Protein AF-0000000081141022 (afdb_homodimer)

Nearest PDB structures (foldseek):
  1sqe-assembly1_B  TM=6.483E-01  e=4.604E-02  Staphylococcus aureus
  4pyd-assembly1_B  TM=3.559E-01  e=3.341E-02  Escherichia coli K-12
  2ekn-assembly1_A  TM=4.144E-01  e=1.060E-01  Pyrococcus horikoshii OT3
  4fdf-assembly1_A  TM=3.850E-01  e=9.943E-02  Mycobacterium tuberculosis
  4pyd-assembly1_E  TM=3.509E-01  e=1.889E-01  Escherichia coli K-12

Secondary structure (DSSP, 8-state):
--------------------------------------------------------PPEEEEEEEEESSHHHHHHHHHHHHHHHHHHHHHTSTT-----SSS-S--S--EEEEEEEEESS-TTEEEEEEEES-IIIIIIIIGGG-HHHHHHHHHHHHHHHTTSEEEEEEEEEEEEEEE-/--------------------------------------------------------PPEEEEEEEEESSHHHHHHHHHHHHHHHHHHHHHTSTT-----TTS-S--S--EEEEEEEEESS-TTEEEEEEEES-IIIIIIIIGGG-HHHHHHHHHHHHHHHTTSEEEEEEEEEEEEEEE-

Organism: NCBI:txid267567

Foldseek 3Di:
DDDPDPDPDDDPDDDDPDDPCPDDPVDPPPPDPPPPPPPPPPPPPPPPPPDPPPQQFKKKKKKKKAFPDVVLVVVLVVLCVVLQVCCCCCQEDVVPCDDPPDPPPSDRFKDDWDKDADPVDRRMIIIMTITSHCPPSPPPPSCPDPSNVVSVVVVVVCVVVPGMDMDMDMDTDDPPDDD/DDDPDPDDDDCPPPDDPDPPCPDDPDDDDPDDPPPPPPDPPPPPPPPPPPPPPPQFFKKKKKKKKAFPDVVLVVVLVVLCVVLQVCCCCCQEDVVPCPDPPDPPPSDRFKDDWDKDADPVDRRMIIIMTITSHCPPSPPPPSCPDPSNVVSVVVVVVCVVVPGMDMDMDMDTDDPPDDD

Radius of gyration: 31.66 Å; Cα contacts (8 Å, |Δi|>4): 501; chains: 2; bounding box: 78×81×109 Å

Solvent-accessible surface area (backbone atoms only — not comparable to full-atom values): 20963 Å² total; per-residue (Å²): 136,86,82,84,83,82,82,80,89,83,81,88,72,88,86,76,86,78,81,81,75,81,74,80,82,67,82,68,81,71,78,74,78,70,71,74,73,72,75,72,72,80,66,77,74,65,73,69,73,74,74,73,76,72,71,73,49,36,23,32,38,45,35,40,34,41,31,71,39,67,65,46,42,53,50,48,57,61,54,46,42,59,31,33,53,44,42,39,44,69,28,11,88,55,35,64,63,63,72,96,79,68,89,68,75,70,54,67,21,37,68,26,39,32,36,24,34,25,76,85,42,82,42,32,36,39,38,43,35,30,17,47,28,55,68,55,26,40,59,53,49,50,66,60,32,66,53,42,48,55,37,50,54,54,50,47,53,39,35,76,73,61,35,40,50,79,48,73,51,51,26,32,42,56,87,47,43,48,115,132,85,78,80,79,76,84,80,89,79,81,75,83,76,71,81,73,79,76,78,74,80,77,72,90,70,83,73,84,73,79,78,77,73,72,75,78,73,76,79,70,81,69,73,77,65,76,68,70,73,71,70,76,72,71,72,50,37,24,33,39,46,34,41,34,43,31,72,39,65,65,46,42,54,50,48,56,60,55,46,42,59,31,32,53,47,42,39,44,71,28,10,85,54,34,63,62,61,74,95,76,67,88,65,74,65,56,66,22,37,67,25,40,33,37,25,34,26,75,86,42,83,42,31,35,37,39,43,35,31,17,46,27,55,68,55,24,40,59,53,49,49,67,61,32,66,54,44,50,55,37,50,54,54,50,48,53,39,35,74,71,59,35,39,50,77,48,72,50,50,28,32,43,55,86,47,44,49,114

pLDDT: mean 71.97, std 34.22, range [18.2, 98.94]

Sequence (358 aa):
MGRAFVLSLGEITLLGAALLSLGYFAGSSKAKFRSSSSSTTALSKGAVASTTDSEQRAFVLAVNLKFTTLTHRDTFLQLIDPVCKDVLANEGPLLKQTSATSNSSTTETTLSYKVAISDKNPLMVLILERYSDKSNGYLKVHRSGREFLKFREQLKAMQEEGGVVIEGESYVETELGYVMGRAFVLSLGEITLLGAALLSLGYFAGSSKAKFRSSSSSTTALSKGAVASTTDSEQRAFVLAVNLKFTTLTHRDTFLQLIDPVCKDVLANEGPLLKQTSATSNSSTTETTLSYKVAISDKNPLMVLILERYSDKSNGYLKVHRSGREFLKFREQLKAMQEEGGVVIEGESYVETELGYV

Structure (mmCIF, N/CA/C/O backbone):
data_AF-0000000081141022-model_v1
#
loop_
_entity.id
_entity.type
_entity.pdbx_description
1 polymer 'ABM domain-containing protein'
#
loop_
_atom_site.group_PDB
_atom_site.id
_atom_site.type_symbol
_atom_site.label_atom_id
_atom_site.label_alt_id
_atom_site.label_comp_id
_atom_site.label_asym_id
_atom_site.label_entity_id
_atom_site.label_seq_id
_atom_site.pdbx_PDB_ins_code
_atom_site.Cartn_x
_atom_site.Cartn_y
_atom_site.Cartn_z
_atom_site.occupancy
_atom_site.B_iso_or_equiv
_atom_site.auth_seq_id
_atom_site.auth_comp_id
_atom_site.auth_asym_id
_atom_site.auth_atom_id
_atom_site.pdbx_PDB_model_num
ATOM 1 N N . MET A 1 1 ? -47.906 36.938 -1.66 1 22.03 1 MET A N 1
ATOM 2 C CA . MET A 1 1 ? -46.594 37 -1.059 1 22.03 1 MET A CA 1
ATOM 3 C C . MET A 1 1 ? -46.531 36.156 0.213 1 22.03 1 MET A C 1
ATOM 5 O O . MET A 1 1 ? -45.562 36.25 0.98 1 22.03 1 MET A O 1
ATOM 9 N N . GLY A 1 2 ? -47.562 35.438 0.65 1 23.75 2 GLY A N 1
ATOM 10 C CA . GLY A 1 2 ? -47.844 34.938 1.986 1 23.75 2 GLY A CA 1
ATOM 11 C C . GLY A 1 2 ? -46.906 33.812 2.404 1 23.75 2 GLY A C 1
ATOM 12 O O . GLY A 1 2 ? -46.406 33.062 1.562 1 23.75 2 GLY A O 1
ATOM 13 N N . ARG A 1 3 ? -46.281 33.812 3.729 1 23.05 3 ARG A N 1
ATOM 14 C CA . ARG A 1 3 ? -45.25 33.344 4.656 1 23.05 3 ARG A CA 1
ATOM 15 C C . ARG A 1 3 ? -45.562 31.922 5.117 1 23.05 3 ARG A C 1
ATOM 17 O O . ARG A 1 3 ? -46.531 31.672 5.832 1 23.05 3 ARG A O 1
ATOM 24 N N . ALA A 1 4 ? -45.375 30.875 4.328 1 23.61 4 ALA A N 1
ATOM 25 C CA . ALA A 1 4 ? -45.719 29.5 4.691 1 23.61 4 ALA A CA 1
ATOM 26 C C . ALA A 1 4 ? -44.906 29.031 5.887 1 23.61 4 ALA A C 1
ATOM 28 O O . ALA A 1 4 ? -43.656 29.125 5.883 1 23.61 4 ALA A O 1
ATOM 29 N N . PHE A 1 5 ? -45.406 28.984 7.188 1 22.44 5 PHE A N 1
ATOM 30 C CA . PHE A 1 5 ? -44.969 28.688 8.547 1 22.44 5 PHE A CA 1
ATOM 31 C C . PHE A 1 5 ? -44.531 27.219 8.672 1 22.44 5 PHE A C 1
ATOM 33 O O . PHE A 1 5 ? -45.344 26.312 8.398 1 22.44 5 PHE A O 1
ATOM 40 N N . VAL A 1 6 ? -43.219 26.797 8.375 1 23.16 6 VAL A N 1
ATOM 41 C CA . VAL A 1 6 ? -42.5 25.531 8.469 1 23.16 6 VAL A CA 1
ATOM 42 C C . VAL A 1 6 ? -42.469 25.062 9.922 1 23.16 6 VAL A C 1
ATOM 44 O O . VAL A 1 6 ? -41.875 25.719 10.781 1 23.16 6 VAL A O 1
ATOM 47 N N . LEU A 1 7 ? -43.438 24.391 10.484 1 20.08 7 LEU A N 1
ATOM 48 C CA . LEU A 1 7 ? -43.594 23.891 11.844 1 20.08 7 LEU A CA 1
ATOM 49 C C . LEU A 1 7 ? -42.469 22.953 12.211 1 20.08 7 LEU A C 1
ATOM 51 O O . LEU A 1 7 ? -42 22.172 11.375 1 20.08 7 LEU A O 1
ATOM 55 N N . SER A 1 8 ? -41.656 23.094 13.445 1 20.31 8 SER A N 1
ATOM 56 C CA . SER A 1 8 ? -40.594 22.734 14.367 1 20.31 8 SER A CA 1
ATOM 57 C C . SER A 1 8 ? -40.906 21.422 15.086 1 20.31 8 SER A C 1
ATOM 59 O O . SER A 1 8 ? -40.906 21.375 16.312 1 20.31 8 SER A O 1
ATOM 61 N N . LEU A 1 9 ? -41.5 20.375 14.5 1 20.61 9 LEU A N 1
ATOM 62 C CA . LEU A 1 9 ? -41.938 19.234 15.289 1 20.61 9 LEU A CA 1
ATOM 63 C C . LEU A 1 9 ? -40.812 18.719 16.188 1 20.61 9 LEU A C 1
ATOM 65 O O . LEU A 1 9 ? -39.688 18.516 15.711 1 20.61 9 LEU A O 1
ATOM 69 N N . GLY A 1 10 ? -40.938 18.594 17.625 1 19.27 10 GLY A N 1
ATOM 70 C CA . GLY A 1 10 ? -40.594 18.391 19.016 1 19.27 10 GLY A CA 1
ATOM 71 C C . GLY A 1 10 ? -39.938 17.047 19.266 1 19.27 10 GLY A C 1
ATOM 72 O O . GLY A 1 10 ? -39.906 16.188 18.391 1 19.27 10 GLY A O 1
ATOM 73 N N . GLU A 1 11 ? -40.188 16.359 20.547 1 20.8 11 GLU A N 1
ATOM 74 C CA . GLU A 1 11 ? -39.656 15.812 21.781 1 20.8 11 GLU A CA 1
ATOM 75 C C . GLU A 1 11 ? -39.656 14.281 21.75 1 20.8 11 GLU A C 1
ATOM 77 O O . GLU A 1 11 ? -40.719 13.664 21.719 1 20.8 11 GLU A O 1
ATOM 82 N N . ILE A 1 12 ? -38.969 13.547 20.922 1 20.05 12 ILE A N 1
ATOM 83 C CA . ILE A 1 12 ? -39.156 12.102 21.016 1 20.05 12 ILE A CA 1
ATOM 84 C C . ILE A 1 12 ? -38.719 11.609 22.391 1 20.05 12 ILE A C 1
ATOM 86 O O . ILE A 1 12 ? -37.562 11.836 22.797 1 20.05 12 ILE A O 1
ATOM 90 N N . THR A 1 13 ? -39.625 11.125 23.391 1 18.56 13 THR A N 1
ATOM 91 C CA . THR A 1 13 ? -39.812 10.617 24.734 1 18.56 13 THR A CA 1
ATOM 92 C C . THR A 1 13 ? -39.156 9.25 24.891 1 18.56 13 THR A C 1
ATOM 94 O O . THR A 1 13 ? -38.906 8.797 26.016 1 18.56 13 THR A O 1
ATOM 97 N N . LEU A 1 14 ? -38.719 8.461 23.922 1 20.09 14 LEU A N 1
ATOM 98 C CA . LEU A 1 14 ? -38.938 7.074 24.312 1 20.09 14 LEU A CA 1
ATOM 99 C C . LEU A 1 14 ? -38.188 6.754 25.609 1 20.09 14 LEU A C 1
ATOM 101 O O . LEU A 1 14 ? -37.062 7.215 25.812 1 20.09 14 LEU A O 1
ATOM 105 N N . LEU A 1 15 ? -38.812 5.867 26.531 1 19.55 15 LEU A N 1
ATOM 106 C CA . LEU A 1 15 ? -39.062 5.195 27.812 1 19.55 15 LEU A CA 1
ATOM 107 C C . LEU A 1 15 ? -37.812 4.391 28.219 1 19.55 15 LEU A C 1
ATOM 109 O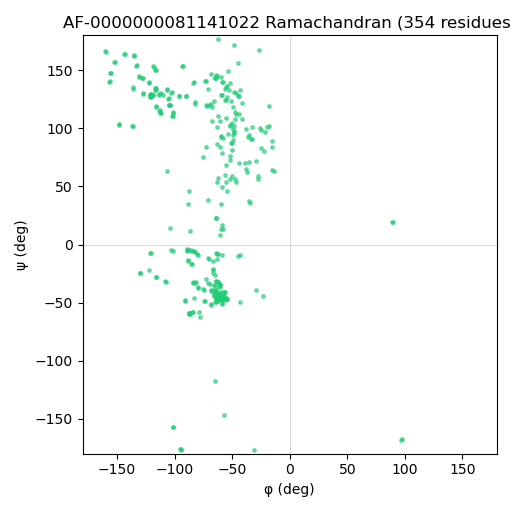 O . LEU A 1 15 ? -37 4.023 27.391 1 19.55 15 LEU A O 1
ATOM 113 N N . GLY A 1 16 ? -37.812 3.67 29.562 1 18.42 16 GLY A N 1
ATOM 114 C CA . GLY A 1 16 ? -37.281 3.33 30.875 1 18.42 16 GLY A CA 1
ATOM 115 C C . GLY A 1 16 ? -36.625 1.964 30.922 1 18.42 16 GLY A C 1
ATOM 116 O O . GLY A 1 16 ? -36.188 1.507 31.984 1 18.42 16 GLY A O 1
ATOM 117 N N . ALA A 1 17 ? -36.281 1.231 29.75 1 19.94 17 ALA A N 1
ATOM 118 C CA . ALA A 1 17 ? -36.156 -0.19 30.062 1 19.94 17 ALA A CA 1
ATOM 119 C C . ALA A 1 17 ? -35.219 -0.405 31.25 1 19.94 17 ALA A C 1
ATOM 121 O O . ALA A 1 17 ? -34.25 0.341 31.438 1 19.94 17 ALA A O 1
ATOM 122 N N . ALA A 1 18 ? -35.656 -1.367 32.125 1 19.81 18 ALA A N 1
ATOM 123 C CA . ALA A 1 18 ? -35.562 -2.047 33.406 1 19.81 18 ALA A CA 1
ATOM 124 C C . ALA A 1 18 ? -34.156 -2.619 33.656 1 19.81 18 ALA A C 1
ATOM 126 O O . ALA A 1 18 ? -33.531 -3.068 32.688 1 19.81 18 ALA A O 1
ATOM 127 N N . LEU A 1 19 ? -33.5 -2.232 34.812 1 19.36 19 LEU A N 1
ATOM 128 C CA . LEU A 1 19 ? -32.344 -2.342 35.688 1 19.36 19 LEU A CA 1
ATOM 129 C C . LEU A 1 19 ? -32.094 -3.793 36.094 1 19.36 19 LEU A C 1
ATOM 131 O O . LEU A 1 19 ? -32.844 -4.34 36.906 1 19.36 19 LEU A O 1
ATOM 135 N N . LEU A 1 20 ? -32.125 -4.836 35.094 1 20.2 20 LEU A N 1
ATOM 136 C CA . LEU A 1 20 ? -31.969 -6.188 35.625 1 20.2 20 LEU A CA 1
ATOM 137 C C . LEU A 1 20 ? -30.797 -6.273 36.594 1 20.2 20 LEU A C 1
ATOM 139 O O . LEU A 1 20 ? -29.688 -5.859 36.281 1 20.2 20 LEU A O 1
ATOM 143 N N . SER A 1 21 ? -31.172 -6.402 37.906 1 18.2 21 SER A N 1
ATOM 144 C CA . SER A 1 21 ? -30.594 -6.543 39.25 1 18.2 21 SER A CA 1
ATOM 145 C C . SER A 1 21 ? -29.641 -7.727 39.312 1 18.2 21 SER A C 1
ATOM 147 O O . SER A 1 21 ? -30.062 -8.883 39.25 1 18.2 21 SER A O 1
ATOM 149 N N . LEU A 1 22 ? -28.641 -7.863 38.469 1 20.31 22 LEU A N 1
ATOM 150 C CA . LEU A 1 22 ? -27.734 -9 38.594 1 20.31 22 LEU A CA 1
ATOM 151 C C . LEU A 1 22 ? -27.188 -9.117 40 1 20.31 22 LEU A C 1
ATOM 153 O O . LEU A 1 22 ? -26.469 -8.234 40.469 1 20.31 22 LEU A O 1
ATOM 157 N N . GLY A 1 23 ? -28.094 -9.633 40.906 1 18.25 23 GLY A N 1
ATOM 158 C CA . GLY A 1 23 ? -27.828 -9.953 42.281 1 18.25 23 GLY A CA 1
ATOM 159 C C . GLY A 1 23 ? -26.562 -10.781 42.469 1 18.25 23 GLY A C 1
ATOM 160 O O . GLY A 1 23 ? -26.172 -11.531 41.594 1 18.25 23 GLY A O 1
ATOM 161 N N . TYR A 1 24 ? -25.672 -10.297 43.469 1 20.41 24 TYR A N 1
ATOM 162 C CA . TYR A 1 24 ? -24.406 -10.508 44.156 1 20.41 24 TYR A CA 1
ATOM 163 C C . TYR A 1 24 ? -24.344 -11.891 44.781 1 20.41 24 TYR A C 1
ATOM 165 O O . TYR A 1 24 ? -25.047 -12.156 45.75 1 20.41 24 TYR A O 1
ATOM 173 N N . PHE A 1 25 ? -24.469 -12.984 43.844 1 19.33 25 PHE A N 1
ATOM 174 C CA . PHE A 1 25 ? -24.359 -14.305 44.469 1 19.33 25 PHE A CA 1
ATOM 175 C C . PHE A 1 25 ? -23.109 -14.398 45.344 1 19.33 25 PHE A C 1
ATOM 177 O O . PHE A 1 25 ? -21.984 -14.234 44.844 1 19.33 25 PHE A O 1
ATOM 184 N N . ALA A 1 26 ? -23.234 -13.992 46.594 1 19.64 26 ALA A N 1
ATOM 185 C CA . ALA A 1 26 ? -22.266 -13.922 47.688 1 19.64 26 ALA A CA 1
ATOM 186 C C . ALA A 1 26 ? -21.672 -15.289 48 1 19.64 26 ALA A C 1
ATOM 188 O O . ALA A 1 26 ? -20.703 -15.406 48.75 1 19.64 26 ALA A O 1
ATOM 189 N N . GLY A 1 27 ? -22.203 -16.422 47.406 1 19.33 27 GLY A N 1
ATOM 190 C CA . GLY A 1 27 ? -22.047 -17.5 48.375 1 19.33 27 GLY A CA 1
ATOM 191 C C . GLY A 1 27 ? -20.594 -17.859 48.656 1 19.33 27 GLY A C 1
ATOM 192 O O . GLY A 1 27 ? -19.75 -17.781 47.75 1 19.33 27 GLY A O 1
ATOM 193 N N . SER A 1 28 ? -20.188 -17.797 49.969 1 20.25 28 SER A N 1
ATOM 194 C CA . SER A 1 28 ? -19.016 -17.844 50.844 1 20.25 28 SER A CA 1
ATOM 195 C C . SER A 1 28 ? -18.312 -19.188 50.75 1 20.25 28 SER A C 1
ATOM 197 O O . SER A 1 28 ? -17.234 -19.375 51.312 1 20.25 28 SER A O 1
ATOM 199 N N . SER A 1 29 ? -18.906 -20.219 50.031 1 19.48 29 SER A N 1
ATOM 200 C CA . SER A 1 29 ? -18.547 -21.391 50.812 1 19.48 29 SER A CA 1
ATOM 201 C C . SER A 1 29 ? -17.047 -21.656 50.75 1 19.48 29 SER A C 1
ATOM 203 O O . SER A 1 29 ? -16.422 -21.531 49.719 1 19.48 29 SER A O 1
ATOM 205 N N . LYS A 1 30 ? -16.438 -21.594 51.938 1 20.53 30 LYS A N 1
ATOM 206 C CA . LYS A 1 30 ? -15.086 -21.719 52.5 1 20.53 30 LYS A CA 1
ATOM 207 C C . LYS A 1 30 ? -14.484 -23.078 52.188 1 20.53 30 LYS A C 1
ATOM 209 O O . LYS A 1 30 ? -13.695 -23.625 52.969 1 20.53 30 LYS A O 1
ATOM 214 N N . ALA A 1 31 ? -15.023 -23.875 51.188 1 18.73 31 ALA A N 1
ATOM 215 C CA . ALA A 1 31 ? -14.609 -25.25 51.438 1 18.73 31 ALA A CA 1
ATOM 216 C C . ALA A 1 31 ? -13.086 -25.375 51.438 1 18.73 31 ALA A C 1
ATOM 218 O O . ALA A 1 31 ? -12.398 -24.672 50.688 1 18.73 31 ALA A O 1
ATOM 219 N N . LYS A 1 32 ? -12.641 -26.016 52.562 1 20.92 32 LYS A N 1
ATOM 220 C CA . LYS A 1 32 ? -11.352 -26.391 53.125 1 20.92 32 LYS A CA 1
ATOM 221 C C . LYS A 1 32 ? -10.57 -27.281 52.188 1 20.92 32 LYS A C 1
ATOM 223 O O . LYS A 1 32 ? -11.039 -28.359 51.812 1 20.92 32 LYS A O 1
ATOM 228 N N . PHE A 1 33 ? -9.93 -26.656 51.156 1 20.77 33 PHE A N 1
ATOM 229 C CA . PHE A 1 33 ? -9.102 -27.359 50.188 1 20.77 33 PHE A CA 1
ATOM 230 C C . PHE A 1 33 ? -8.062 -28.219 50.875 1 20.77 33 PHE A C 1
ATOM 232 O O . PHE A 1 33 ? -7.227 -27.719 51.656 1 20.77 33 PHE A O 1
ATOM 239 N N . ARG A 1 34 ? -8.68 -29.375 51.469 1 21.14 34 ARG A N 1
ATOM 240 C CA . ARG A 1 34 ? -7.711 -30.312 52.031 1 21.14 34 ARG A CA 1
ATOM 241 C C . ARG A 1 34 ? -6.527 -30.516 51.094 1 21.14 34 ARG A C 1
ATOM 243 O O . ARG A 1 34 ? -6.691 -30.516 49.875 1 21.14 34 ARG A O 1
ATOM 250 N N . SER A 1 35 ? -5.426 -30.438 51.719 1 21.58 35 SER A N 1
ATOM 251 C CA . SER A 1 35 ? -4.012 -30.359 51.375 1 21.58 35 SER A CA 1
ATOM 252 C C . SER A 1 35 ? -3.549 -31.625 50.656 1 21.58 35 SER A C 1
ATOM 254 O O . SER A 1 35 ? -2.389 -31.719 50.25 1 21.58 35 SER A O 1
ATOM 256 N N . SER A 1 36 ? -4.59 -32.406 50 1 20.56 36 SER A N 1
ATOM 257 C CA . SER A 1 36 ? -3.9 -33.656 49.75 1 20.56 36 SER A CA 1
ATOM 258 C C . SER A 1 36 ? -2.611 -33.438 48.969 1 20.56 36 SER A C 1
ATOM 260 O O . SER A 1 36 ? -2.531 -32.5 48.156 1 20.56 36 SER A O 1
ATOM 262 N N . SER A 1 37 ? -1.576 -33.969 49.531 1 23.94 37 SER A N 1
ATOM 263 C CA . SER A 1 37 ? -0.139 -34.031 49.281 1 23.94 37 SER A CA 1
ATOM 264 C C . SER A 1 37 ? 0.159 -34.688 47.906 1 23.94 37 SER A C 1
ATOM 266 O O . SER A 1 37 ? 1.29 -35.094 47.656 1 23.94 37 SER A O 1
ATOM 268 N N . SER A 1 38 ? -0.821 -34.375 46.938 1 20.08 38 SER A N 1
ATOM 269 C CA . SER A 1 38 ? -0.553 -35.281 45.812 1 20.08 38 SER A CA 1
ATOM 270 C C . SER A 1 38 ? 0.887 -35.125 45.344 1 20.08 38 SER A C 1
ATOM 272 O O . SER A 1 38 ? 1.486 -34.062 45.438 1 20.08 38 SER A O 1
ATOM 274 N N . SER A 1 39 ? 1.553 -36.25 45.344 1 26.52 39 SER A N 1
ATOM 275 C CA . SER A 1 39 ? 2.842 -36.75 44.844 1 26.52 39 SER A CA 1
ATOM 276 C C . SER A 1 39 ? 3.09 -36.344 4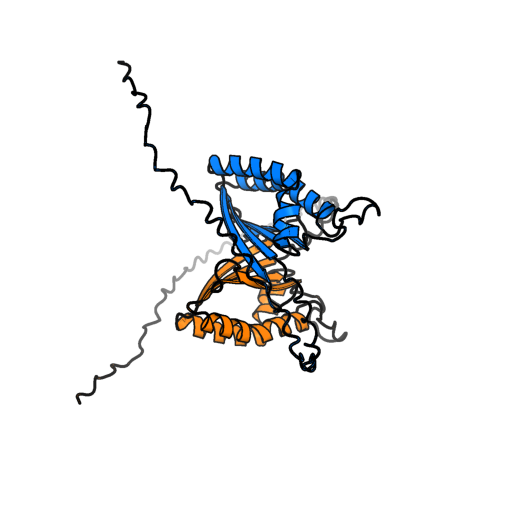3.406 1 26.52 39 SER A C 1
ATOM 278 O O . SER A 1 39 ? 2.436 -36.844 42.5 1 26.52 39 SER A O 1
ATOM 280 N N . THR A 1 40 ? 2.988 -35 43.188 1 25.66 40 THR A N 1
ATOM 281 C CA . THR A 1 40 ? 3.053 -34.625 41.781 1 25.66 40 THR A CA 1
ATOM 282 C C . THR A 1 40 ? 4.363 -35.125 41.156 1 25.66 40 THR A C 1
ATOM 284 O O . THR A 1 40 ? 5.434 -34.938 41.719 1 25.66 40 THR A O 1
ATOM 287 N N . THR A 1 41 ? 4.281 -36.344 40.594 1 27.47 41 THR A N 1
ATOM 288 C CA . THR A 1 41 ? 5.25 -36.844 39.625 1 27.47 41 THR A CA 1
ATOM 289 C C . THR A 1 41 ? 5.703 -35.719 38.688 1 27.47 41 THR A C 1
ATOM 291 O O . THR A 1 41 ? 4.875 -35.031 38.062 1 27.47 41 THR A O 1
ATOM 294 N N . ALA A 1 42 ? 6.879 -35.188 39.031 1 23.05 42 ALA A N 1
ATOM 295 C CA . ALA A 1 42 ? 7.598 -34.156 38.281 1 23.05 42 ALA A CA 1
ATOM 296 C C . ALA A 1 42 ? 7.582 -34.469 36.812 1 23.05 42 ALA A C 1
ATOM 298 O O . ALA A 1 42 ? 8.18 -35.469 36.344 1 23.05 42 ALA A O 1
ATOM 299 N N . LEU A 1 43 ? 6.363 -34.344 36.125 1 23.44 43 LEU A N 1
ATOM 300 C CA . LEU A 1 43 ? 6.359 -34.438 34.688 1 23.44 43 LEU A CA 1
ATOM 301 C C . LEU A 1 43 ? 7.539 -33.688 34.094 1 23.44 43 LEU A C 1
ATOM 303 O O . LEU A 1 43 ? 7.93 -32.625 34.594 1 23.44 43 LEU A O 1
ATOM 307 N N . SER A 1 44 ? 8.367 -34.438 33.344 1 24.92 44 SER A N 1
ATOM 308 C CA . SER A 1 44 ? 9.469 -34.062 32.469 1 24.92 44 SER A CA 1
ATOM 309 C C . SER A 1 44 ? 9.117 -32.781 31.688 1 24.92 44 SER A C 1
ATOM 311 O O . SER A 1 44 ? 8.156 -32.781 30.922 1 24.92 44 SER A O 1
ATOM 313 N N . LYS A 1 45 ? 9.086 -31.688 32.469 1 28.39 45 LYS A N 1
ATOM 314 C CA . LYS A 1 45 ? 8.875 -30.438 31.766 1 28.39 45 LYS A CA 1
ATOM 315 C C . LYS A 1 45 ? 9.586 -30.422 30.422 1 28.39 45 LYS A C 1
ATOM 317 O O . LYS A 1 45 ? 10.812 -30.344 30.359 1 28.39 45 LYS A O 1
ATOM 322 N N . GLY A 1 46 ? 9.188 -31.328 29.562 1 24.62 46 GLY A N 1
ATOM 323 C CA . GLY A 1 46 ? 9.672 -31.062 28.203 1 24.62 46 GLY A CA 1
ATOM 324 C C . GLY A 1 46 ? 9.766 -29.578 27.891 1 24.62 46 GLY A C 1
ATOM 325 O O . GLY A 1 46 ? 8.82 -28.828 28.109 1 24.62 46 GLY A O 1
ATOM 326 N N . ALA A 1 47 ? 10.914 -29 28.156 1 26.5 47 ALA A N 1
ATOM 327 C CA . ALA A 1 47 ? 11.188 -27.656 27.656 1 26.5 47 ALA A CA 1
ATOM 328 C C . ALA A 1 47 ? 10.438 -27.406 26.344 1 26.5 47 ALA A C 1
ATOM 330 O O . ALA A 1 47 ? 10.648 -28.094 25.359 1 26.5 47 ALA A O 1
ATOM 331 N N . VAL A 1 48 ? 9.109 -27.25 26.438 1 28.28 48 VAL A N 1
ATOM 332 C CA . VAL A 1 48 ? 8.508 -26.609 25.266 1 28.28 48 VAL A CA 1
ATOM 333 C C . VAL A 1 48 ? 9.5 -25.609 24.656 1 28.28 48 VAL A C 1
ATOM 335 O O . VAL A 1 48 ? 10.039 -24.75 25.359 1 28.28 48 VAL A O 1
ATOM 338 N N . ALA A 1 49 ? 10.297 -26.047 23.734 1 30.08 49 ALA A N 1
ATOM 339 C CA . ALA A 1 49 ? 10.93 -25.109 22.797 1 30.08 49 ALA A CA 1
ATOM 340 C C . ALA A 1 49 ? 10.203 -23.781 22.781 1 30.08 49 ALA A C 1
ATOM 342 O O . ALA A 1 49 ? 8.969 -23.734 22.844 1 30.08 49 ALA A O 1
ATOM 343 N N . SER A 1 50 ? 10.734 -22.812 23.422 1 30.22 50 SER A N 1
ATOM 344 C CA . SER A 1 50 ? 10.445 -21.375 23.328 1 30.22 50 SER A CA 1
ATOM 345 C C . SER A 1 50 ? 9.711 -21.047 22.031 1 30.22 50 SER A C 1
ATOM 347 O O . SER A 1 50 ? 9.922 -21.703 21.016 1 30.22 50 SER A O 1
ATOM 349 N N . THR A 1 51 ? 8.539 -20.531 22.156 1 34.5 51 THR A N 1
ATOM 350 C CA . THR A 1 51 ? 7.703 -19.734 21.266 1 34.5 51 THR A CA 1
ATOM 351 C C . THR A 1 51 ? 8.555 -18.984 20.234 1 34.5 51 THR A C 1
ATOM 353 O O . THR A 1 51 ? 9.477 -18.25 20.609 1 34.5 51 THR A O 1
ATOM 356 N N . THR A 1 52 ? 8.945 -19.516 19.188 1 35.53 52 THR A N 1
ATOM 357 C CA . THR A 1 52 ? 9.297 -18.703 18.031 1 35.53 52 THR A CA 1
ATOM 358 C C . THR A 1 52 ? 8.75 -17.281 18.188 1 35.53 52 THR A C 1
ATOM 360 O O . THR A 1 52 ? 7.551 -17.094 18.391 1 35.53 52 THR A O 1
ATOM 363 N N . ASP A 1 53 ? 9.383 -16.312 18.875 1 37.84 53 ASP A N 1
ATOM 364 C CA . ASP A 1 53 ? 9.133 -14.883 18.859 1 37.84 53 ASP A CA 1
ATOM 365 C C . ASP A 1 53 ? 8.227 -14.492 17.688 1 37.84 53 ASP A C 1
ATOM 367 O O . ASP A 1 53 ? 8.625 -14.602 16.531 1 37.84 53 ASP A O 1
ATOM 371 N N . SER A 1 54 ? 7.059 -14.875 17.562 1 44.75 54 SER A N 1
ATOM 372 C CA . SER A 1 54 ? 6.062 -14.453 16.594 1 44.75 54 SER A CA 1
ATOM 373 C C . SER A 1 54 ? 6.316 -13.023 16.125 1 44.75 54 SER A C 1
ATOM 375 O O . SER A 1 54 ? 6.066 -12.07 16.859 1 44.75 54 SER A O 1
ATOM 377 N N . GLU A 1 55 ? 7.465 -12.688 15.586 1 55.59 55 GLU A N 1
ATOM 378 C CA . GLU A 1 55 ? 7.797 -11.391 15.016 1 55.59 55 GLU A CA 1
ATOM 379 C C . GLU A 1 55 ? 6.543 -10.656 14.547 1 55.59 55 GLU A C 1
ATOM 381 O O . GLU A 1 55 ? 5.734 -11.211 13.805 1 55.59 55 GLU A O 1
ATOM 386 N N . GLN A 1 56 ? 6.07 -9.734 15.414 1 73.69 56 GLN A N 1
ATOM 387 C CA . GLN A 1 56 ? 4.898 -8.922 15.102 1 73.69 56 GLN A CA 1
ATOM 388 C C . GLN A 1 56 ? 4.957 -8.391 13.672 1 73.69 56 GLN A C 1
ATOM 390 O O . GLN A 1 56 ? 5.969 -7.816 13.258 1 73.69 56 GLN A O 1
ATOM 395 N N . ARG A 1 57 ? 4.066 -8.859 12.836 1 91.75 57 ARG A N 1
ATOM 396 C CA . ARG A 1 57 ? 3.963 -8.453 11.445 1 91.75 57 ARG A CA 1
ATOM 397 C C . ARG A 1 57 ? 3.389 -7.043 11.328 1 91.75 57 ARG A C 1
ATOM 399 O O . ARG A 1 57 ? 2.545 -6.645 12.133 1 91.75 57 ARG A O 1
ATOM 406 N N . ALA A 1 58 ? 3.918 -6.336 10.453 1 98.19 58 ALA A N 1
ATOM 407 C CA . ALA A 1 58 ? 3.525 -4.938 10.281 1 98.19 58 ALA A CA 1
ATOM 408 C C . ALA A 1 58 ? 2.035 -4.82 9.977 1 98.19 58 ALA A C 1
ATOM 410 O O . ALA A 1 58 ? 1.464 -5.676 9.297 1 98.19 58 ALA A O 1
ATOM 411 N N . PHE A 1 59 ? 1.464 -3.834 10.578 1 98.69 59 PHE A N 1
ATOM 412 C CA . PHE A 1 59 ? 0.091 -3.428 10.305 1 98.69 59 PHE A CA 1
ATOM 413 C C . PHE A 1 59 ? 0.044 -2.391 9.188 1 98.69 59 PHE A C 1
ATOM 415 O O . PHE A 1 59 ? 0.767 -1.394 9.227 1 98.69 59 PHE A O 1
ATOM 422 N N . VAL A 1 60 ? -0.779 -2.674 8.203 1 98.88 60 VAL A N 1
ATOM 423 C CA . VAL A 1 60 ? -0.834 -1.818 7.023 1 98.88 60 VAL A CA 1
ATOM 424 C C . VAL A 1 60 ? -2.223 -1.193 6.898 1 98.88 60 VAL A C 1
ATOM 426 O O . VAL A 1 60 ? -3.234 -1.882 7.051 1 98.88 60 VAL A O 1
ATOM 429 N N . LEU A 1 61 ? -2.291 0.092 6.664 1 98.81 61 LEU A N 1
ATOM 430 C CA . LEU A 1 61 ? -3.512 0.812 6.316 1 98.81 61 LEU A CA 1
ATOM 431 C C . LEU A 1 61 ? -3.412 1.406 4.918 1 98.81 61 LEU A C 1
ATOM 433 O O . LEU A 1 61 ? -2.475 2.15 4.621 1 98.81 61 LEU A O 1
ATOM 437 N N . ALA A 1 62 ? -4.25 1.009 4.062 1 98.81 62 ALA A N 1
ATOM 438 C CA . ALA A 1 62 ? -4.441 1.622 2.75 1 98.81 62 ALA A CA 1
ATOM 439 C C . ALA A 1 62 ? -5.676 2.521 2.74 1 98.81 62 ALA A C 1
ATOM 441 O O . ALA A 1 62 ? -6.805 2.041 2.863 1 98.81 62 ALA A O 1
ATOM 442 N N . VAL A 1 63 ? -5.453 3.838 2.574 1 98.81 63 VAL A N 1
ATOM 443 C CA . VAL A 1 63 ? -6.539 4.809 2.602 1 98.81 63 VAL A CA 1
ATOM 444 C C . VAL A 1 63 ? -6.719 5.426 1.215 1 98.81 63 VAL A C 1
ATOM 446 O O . VAL A 1 63 ? -5.828 6.117 0.717 1 98.81 63 VAL A O 1
ATOM 449 N N . ASN A 1 64 ? -7.805 5.148 0.623 1 98.75 64 ASN A N 1
ATOM 450 C CA . ASN A 1 64 ? -8.156 5.715 -0.675 1 98.75 64 ASN A CA 1
ATOM 451 C C . ASN A 1 64 ? -9.055 6.938 -0.527 1 98.75 64 ASN A C 1
ATOM 453 O O . ASN A 1 64 ? -10.086 6.879 0.151 1 98.75 64 ASN A O 1
ATOM 457 N N . LEU A 1 65 ? -8.664 8.016 -1.153 1 98.88 65 LEU A N 1
ATOM 458 C CA . LEU A 1 65 ? -9.438 9.25 -1.169 1 98.88 65 LEU A CA 1
ATOM 459 C C . LEU A 1 65 ? -9.836 9.625 -2.594 1 98.88 65 LEU A C 1
ATOM 461 O O . LEU A 1 65 ? -9 9.633 -3.496 1 98.88 65 LEU A O 1
ATOM 465 N N . LYS A 1 66 ? -11.078 9.867 -2.791 1 98.94 66 LYS A N 1
ATOM 466 C CA . LYS A 1 66 ? -11.586 10.383 -4.059 1 98.94 66 LYS A CA 1
ATOM 467 C C . LYS A 1 66 ? -12.117 11.805 -3.895 1 98.94 66 LYS A C 1
ATOM 469 O O . LYS A 1 66 ? -13.117 12.023 -3.207 1 98.94 66 LYS A O 1
ATOM 474 N N . PHE A 1 67 ? -11.5 12.719 -4.543 1 98.94 67 PHE A N 1
ATOM 475 C CA . PHE A 1 67 ? -11.852 14.125 -4.418 1 98.94 67 PHE A CA 1
ATOM 476 C C . PHE A 1 67 ? -12.844 14.531 -5.5 1 98.94 67 PHE A C 1
ATOM 478 O O . PHE A 1 67 ? -12.852 13.953 -6.59 1 98.94 67 PHE A O 1
ATOM 485 N N . THR A 1 68 ? -13.594 15.531 -5.176 1 98.88 68 THR A N 1
ATOM 486 C CA . THR A 1 68 ? -14.586 16.031 -6.117 1 98.88 68 THR A CA 1
ATOM 487 C C . THR A 1 68 ? -13.938 16.922 -7.164 1 98.88 68 THR A C 1
ATOM 489 O O . THR A 1 68 ? -14.352 16.938 -8.32 1 98.88 68 THR A O 1
ATOM 492 N N . THR A 1 69 ? -12.938 17.719 -6.754 1 98.81 69 THR A N 1
ATOM 493 C CA . THR A 1 69 ? -12.227 18.594 -7.668 1 98.81 69 THR A CA 1
ATOM 494 C C . THR A 1 69 ? -10.719 18.516 -7.445 1 98.81 69 THR A C 1
ATOM 496 O O . THR A 1 69 ? -10.266 18.047 -6.398 1 98.81 69 THR A O 1
ATOM 499 N N . LEU A 1 70 ? -9.977 19 -8.461 1 98.75 70 LEU A N 1
ATOM 500 C CA . LEU A 1 70 ? -8.523 19.094 -8.32 1 98.75 70 LEU A CA 1
ATOM 501 C C . LEU A 1 70 ? -8.148 20.078 -7.215 1 98.75 70 LEU A C 1
ATOM 503 O O . LEU A 1 70 ? -7.145 19.875 -6.527 1 98.75 70 LEU A O 1
ATOM 507 N N . THR A 1 71 ? -8.953 21.047 -7.047 1 98.69 71 THR A N 1
ATOM 508 C CA . THR A 1 71 ? -8.703 22 -5.977 1 98.69 71 THR A CA 1
ATOM 509 C C . THR A 1 71 ? -8.789 21.328 -4.613 1 98.69 71 THR A C 1
ATOM 511 O O . THR A 1 71 ? -7.938 21.562 -3.748 1 98.69 71 THR A O 1
ATOM 514 N N . HIS A 1 72 ? -9.805 20.5 -4.41 1 98.88 72 HIS A N 1
ATOM 515 C CA . HIS A 1 72 ? -9.914 19.75 -3.162 1 98.88 72 HIS A CA 1
ATOM 516 C C . HIS A 1 72 ? -8.703 18.844 -2.957 1 98.88 72 HIS A C 1
ATOM 518 O O . HIS A 1 72 ? -8.164 18.766 -1.852 1 98.88 72 HIS A O 1
ATOM 524 N N . ARG A 1 73 ? -8.289 18.25 -4.016 1 98.94 73 ARG A N 1
ATOM 525 C CA . ARG A 1 73 ? -7.129 17.359 -3.943 1 98.94 73 ARG A CA 1
ATOM 526 C C . ARG A 1 73 ? -5.879 18.141 -3.539 1 98.94 73 ARG A C 1
ATOM 528 O O . ARG A 1 73 ? -5.141 17.719 -2.645 1 98.94 73 ARG A O 1
ATOM 535 N N . ASP A 1 74 ? -5.668 19.219 -4.184 1 98.81 74 ASP A N 1
ATOM 536 C CA . ASP A 1 74 ? -4.477 20.016 -3.912 1 98.81 74 ASP A CA 1
ATOM 537 C C . ASP A 1 74 ? -4.5 20.562 -2.49 1 98.81 74 ASP A C 1
ATOM 539 O O . ASP A 1 74 ? -3.461 20.625 -1.827 1 98.81 74 ASP A O 1
ATOM 543 N N . THR A 1 75 ? -5.645 20.969 -2.037 1 98.81 75 THR A N 1
ATOM 544 C CA . THR A 1 75 ? -5.793 21.406 -0.652 1 98.81 75 THR A CA 1
ATOM 545 C C . THR A 1 75 ? -5.445 20.266 0.311 1 98.81 75 THR A C 1
ATOM 547 O O . THR A 1 75 ? -4.75 20.484 1.306 1 98.81 75 THR A O 1
ATOM 550 N N . PHE A 1 76 ? -5.957 19.109 0.064 1 98.94 76 PHE A N 1
ATOM 551 C CA . PHE A 1 76 ? -5.641 17.938 0.876 1 98.94 76 PHE A CA 1
ATOM 552 C C . PHE A 1 76 ? -4.133 17.719 0.96 1 98.94 76 PHE A C 1
ATOM 554 O O . PHE A 1 76 ? -3.596 17.469 2.041 1 98.94 76 PHE A O 1
ATOM 561 N N . LEU A 1 77 ? -3.484 17.797 -0.202 1 98.94 77 LEU A N 1
ATOM 562 C CA . LEU A 1 77 ? -2.043 17.578 -0.229 1 98.94 77 LEU A CA 1
ATOM 563 C C . LEU A 1 77 ? -1.317 18.609 0.635 1 98.94 77 LEU A C 1
ATOM 565 O O . LEU A 1 77 ? -0.317 18.281 1.281 1 98.94 77 LEU A O 1
ATOM 569 N N . GLN A 1 78 ? -1.803 19.781 0.669 1 98.81 78 GLN A N 1
ATOM 570 C CA . GLN A 1 78 ? -1.244 20.797 1.548 1 98.81 78 GLN A CA 1
ATOM 571 C C . GLN A 1 78 ? -1.515 20.469 3.014 1 98.81 78 GLN A C 1
ATOM 573 O O . GLN A 1 78 ? -0.644 20.656 3.867 1 98.81 78 GLN A O 1
ATOM 578 N N . LEU A 1 79 ? -2.68 19.969 3.262 1 98.75 79 LEU A N 1
ATOM 579 C CA . LEU A 1 79 ? -3.102 19.703 4.629 1 98.75 79 LEU A CA 1
ATOM 580 C C . LEU A 1 79 ? -2.33 18.516 5.215 1 98.75 79 LEU A C 1
ATOM 582 O O . LEU A 1 79 ? -2.059 18.484 6.414 1 98.75 79 LEU A O 1
ATOM 586 N N . ILE A 1 80 ? -1.967 17.531 4.398 1 98.88 80 ILE A N 1
ATOM 587 C CA . ILE A 1 80 ? -1.382 16.312 4.938 1 98.88 80 ILE A CA 1
ATOM 588 C C . ILE A 1 80 ? 0.132 16.469 5.059 1 98.88 80 ILE A C 1
ATOM 590 O O . ILE A 1 80 ? 0.796 15.672 5.727 1 98.88 80 ILE A O 1
ATOM 594 N N . ASP A 1 81 ? 0.696 17.469 4.434 1 98.81 81 ASP A N 1
ATOM 595 C CA . ASP A 1 81 ? 2.143 17.672 4.426 1 98.81 81 ASP A CA 1
ATOM 596 C C . ASP A 1 81 ? 2.693 17.766 5.844 1 98.81 81 ASP A C 1
ATOM 598 O O . ASP A 1 81 ? 3.637 17.047 6.199 1 98.81 81 ASP A O 1
ATOM 602 N N . PRO A 1 82 ? 2.109 18.547 6.762 1 98.75 82 PRO A N 1
ATOM 603 C CA . PRO A 1 82 ? 2.631 18.594 8.133 1 98.75 82 PRO A CA 1
ATOM 604 C C . PRO A 1 82 ? 2.539 17.234 8.844 1 98.75 82 PRO A C 1
ATOM 606 O O . PRO A 1 82 ? 3.383 16.922 9.688 1 98.75 82 PRO A O 1
ATOM 609 N N . VAL A 1 83 ? 1.534 16.438 8.539 1 98.81 83 VAL A N 1
ATOM 610 C CA . VAL A 1 83 ? 1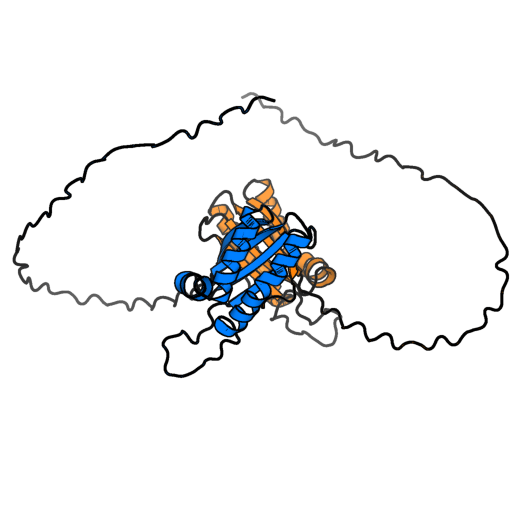.423 15.102 9.117 1 98.81 83 VAL A CA 1
ATOM 611 C C . VAL A 1 83 ? 2.602 14.242 8.664 1 98.81 83 VAL A C 1
ATOM 613 O O . VAL A 1 83 ? 3.258 13.602 9.484 1 98.81 83 VAL A O 1
ATOM 616 N N . CYS A 1 84 ? 2.83 14.281 7.363 1 98.75 84 CYS A N 1
ATOM 617 C CA . CYS A 1 84 ? 3.932 13.5 6.812 1 98.75 84 CYS A CA 1
ATOM 618 C C . CYS A 1 84 ? 5.25 13.859 7.488 1 98.75 84 CYS A C 1
ATOM 620 O O . CYS A 1 84 ? 6.031 12.977 7.852 1 98.75 84 CYS A O 1
ATOM 622 N N . LYS A 1 85 ? 5.477 15.117 7.629 1 98.25 85 LYS A N 1
ATOM 623 C CA . LYS A 1 85 ? 6.707 15.594 8.258 1 98.25 85 LYS A CA 1
ATOM 624 C C . LYS A 1 85 ? 6.773 15.18 9.727 1 98.25 85 LYS A C 1
ATOM 626 O O . LYS A 1 85 ? 7.824 14.766 10.211 1 98.25 85 LYS A O 1
ATOM 631 N N . ASP A 1 86 ? 5.715 15.305 10.422 1 97.62 86 ASP A N 1
ATOM 632 C CA . ASP A 1 86 ? 5.66 14.93 11.836 1 97.62 86 ASP A CA 1
ATOM 633 C C . ASP A 1 86 ? 5.883 13.422 12 1 97.62 86 ASP A C 1
ATOM 635 O O . ASP A 1 86 ? 6.602 12.992 12.906 1 97.62 86 ASP A O 1
ATOM 639 N N . VAL A 1 87 ? 5.223 12.617 11.203 1 98.06 87 VAL A N 1
ATOM 640 C CA . VAL A 1 87 ? 5.367 11.164 11.25 1 98.06 87 VAL A CA 1
ATOM 641 C C . VAL A 1 87 ? 6.828 10.781 11.016 1 98.06 87 VAL A C 1
ATOM 643 O O . VAL A 1 87 ? 7.391 9.969 11.75 1 98.06 87 VAL A O 1
ATOM 646 N N . LEU A 1 88 ? 7.418 11.367 10.023 1 97.25 88 LEU A N 1
ATOM 647 C CA . LEU A 1 88 ? 8.82 11.102 9.727 1 97.25 88 LEU A CA 1
ATOM 648 C C . LEU A 1 88 ? 9.703 11.422 10.93 1 97.25 88 LEU A C 1
ATOM 650 O O . L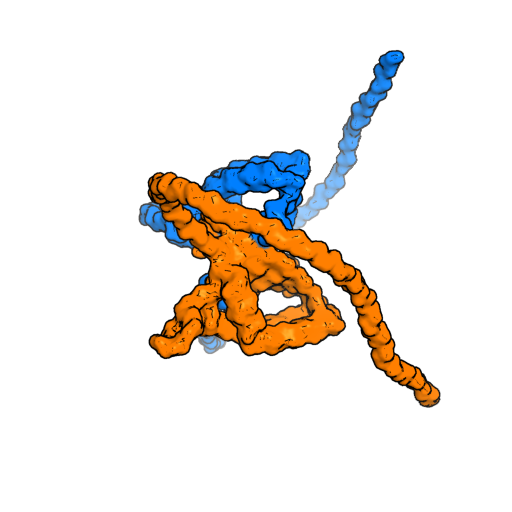EU A 1 88 ? 10.586 10.641 11.281 1 97.25 88 LEU A O 1
ATOM 654 N N . ALA A 1 89 ? 9.445 12.484 11.586 1 95.5 89 ALA A N 1
ATOM 655 C CA . ALA A 1 89 ? 10.305 13.016 12.641 1 95.5 89 ALA A CA 1
ATOM 656 C C . ALA A 1 89 ? 10.023 12.336 13.969 1 95.5 89 ALA A C 1
ATOM 658 O O . ALA A 1 89 ? 10.938 12.086 14.758 1 95.5 89 ALA A O 1
ATOM 659 N N . ASN A 1 90 ? 8.797 11.945 14.203 1 94.38 90 ASN A N 1
ATOM 660 C CA . ASN A 1 90 ? 8.406 11.602 15.562 1 94.38 90 ASN A CA 1
ATOM 661 C C . ASN A 1 90 ? 7.895 10.172 15.656 1 94.38 90 ASN A C 1
ATOM 663 O O . ASN A 1 90 ? 7.648 9.664 16.75 1 94.38 90 ASN A O 1
ATOM 667 N N . GLU A 1 91 ? 7.73 9.523 14.594 1 96.25 91 GLU A N 1
ATOM 668 C CA . GLU A 1 91 ? 7.27 8.141 14.602 1 96.25 91 GLU A CA 1
ATOM 669 C C . GLU A 1 91 ? 8.156 7.258 13.734 1 96.25 91 GLU A C 1
ATOM 671 O O . GLU A 1 91 ? 8.148 6.031 13.867 1 96.25 91 GLU A O 1
ATOM 676 N N . GLY A 1 92 ? 8.789 7.945 12.797 1 95.69 92 GLY A N 1
ATOM 677 C CA . GLY A 1 92 ? 9.516 7.258 11.742 1 95.69 92 GLY A CA 1
ATOM 678 C C . GLY A 1 92 ? 11.016 7.234 11.977 1 95.69 92 GLY A C 1
ATOM 679 O O . GLY A 1 92 ? 11.477 7.215 13.125 1 95.69 92 GLY A O 1
ATOM 680 N N . PRO A 1 93 ? 11.766 7.078 10.953 1 93.44 93 PRO A N 1
ATOM 681 C CA . PRO A 1 93 ? 13.203 6.785 11.055 1 93.44 93 PRO A CA 1
ATOM 682 C C . PRO A 1 93 ? 14 7.949 11.641 1 93.44 93 PRO A C 1
ATOM 684 O O . PRO A 1 93 ? 15.141 7.766 12.07 1 93.44 93 PRO A O 1
ATOM 687 N N . LEU A 1 94 ? 13.477 9.117 11.57 1 92.44 94 LEU A N 1
ATOM 688 C CA . LEU A 1 94 ? 14.219 10.258 12.102 1 92.44 94 LEU A CA 1
ATOM 689 C C . LEU A 1 94 ? 13.977 10.414 13.602 1 92.44 94 LEU A C 1
ATOM 691 O O . LEU A 1 94 ? 14.531 11.32 14.234 1 92.44 94 LEU A O 1
ATOM 695 N N . LEU A 1 95 ? 13.086 9.547 13.969 1 86.06 95 LEU A N 1
ATOM 696 C CA . LEU A 1 95 ? 12.852 9.594 15.406 1 86.06 95 LEU A CA 1
ATOM 697 C C . LEU A 1 95 ? 14.164 9.562 16.172 1 86.06 95 LEU A C 1
ATOM 699 O O . LEU A 1 95 ? 15 8.688 15.938 1 86.06 95 LEU A O 1
ATOM 703 N N . LYS A 1 96 ? 14.703 10.82 16.422 1 65.75 96 LYS A N 1
ATOM 704 C CA . LYS A 1 96 ? 15.906 10.953 17.25 1 65.75 96 LYS A CA 1
ATOM 705 C C . LYS A 1 96 ? 15.742 10.227 18.578 1 65.75 96 LYS A C 1
ATOM 707 O O . LYS A 1 96 ? 14.641 10.18 19.141 1 65.75 96 LYS A O 1
ATOM 712 N N . GLN A 1 97 ? 16.375 9.062 18.641 1 54.66 97 GLN A N 1
ATOM 713 C CA . GLN A 1 97 ? 16.391 8.422 19.938 1 54.66 97 GLN A CA 1
ATOM 714 C C . GLN A 1 97 ? 16.469 9.461 21.062 1 54.66 97 GLN A C 1
ATOM 716 O O . GLN A 1 97 ? 17.547 10.031 21.312 1 54.66 97 GLN A O 1
ATOM 721 N N . THR A 1 98 ? 15.875 10.57 20.953 1 47.47 98 THR A N 1
ATOM 722 C CA . THR A 1 98 ? 16.109 11.398 22.125 1 47.47 98 THR A CA 1
ATOM 723 C C . THR A 1 98 ? 16.297 10.539 23.375 1 47.47 98 THR A C 1
ATOM 725 O O . THR A 1 98 ? 15.93 9.367 23.391 1 47.47 98 THR A O 1
ATOM 728 N N . SER A 1 99 ? 16.484 11.391 24.688 1 44.47 99 SER A N 1
ATOM 729 C CA . SER A 1 99 ? 17.141 11.172 25.969 1 44.47 99 SER A CA 1
ATOM 730 C C . SER A 1 99 ? 16.656 9.891 26.625 1 44.47 99 SER A C 1
ATOM 732 O O . SER A 1 99 ? 15.547 9.422 26.328 1 44.47 99 SER A O 1
ATOM 734 N N . ALA A 1 100 ? 17.531 9.125 27.469 1 41.91 100 ALA A N 1
ATOM 735 C CA . ALA A 1 100 ? 17.5 8.148 28.562 1 41.91 100 ALA A CA 1
ATOM 736 C C . ALA A 1 100 ? 16.188 8.227 29.328 1 41.91 100 ALA A C 1
ATOM 738 O O . ALA A 1 100 ? 15.914 7.391 30.188 1 41.91 100 ALA A O 1
ATOM 739 N N . THR A 1 101 ? 15.656 9.484 29.672 1 40.19 101 THR A N 1
ATOM 740 C CA . THR A 1 101 ? 14.75 9.547 30.812 1 40.19 101 THR A CA 1
ATOM 741 C C . THR A 1 101 ? 13.352 9.078 30.422 1 40.19 101 THR A C 1
ATOM 743 O O . THR A 1 101 ? 12.555 8.688 31.281 1 40.19 101 THR A O 1
ATOM 746 N N . SER A 1 102 ? 12.578 9.789 29.266 1 40.59 102 SER A N 1
ATOM 747 C CA . SER A 1 102 ? 11.133 9.617 29.219 1 40.59 102 SER A CA 1
ATOM 748 C C . SER A 1 102 ? 10.758 8.312 28.5 1 40.59 102 SER A C 1
ATOM 750 O O . SER A 1 102 ? 11.492 7.844 27.625 1 40.59 102 SER A O 1
ATOM 752 N N . ASN A 1 103 ? 9.797 7.5 28.906 1 41.03 103 ASN A N 1
ATOM 753 C CA . ASN A 1 103 ? 9.047 6.281 28.609 1 41.03 103 ASN A CA 1
ATOM 754 C C . ASN A 1 103 ? 8.672 6.203 27.125 1 41.03 103 ASN A C 1
ATOM 756 O O . ASN A 1 103 ? 7.785 5.441 26.75 1 41.03 103 ASN A O 1
ATOM 760 N N . SER A 1 104 ? 8.898 7.352 26.281 1 47.69 104 SER A N 1
ATOM 761 C CA . SER A 1 104 ? 8.406 7.266 24.906 1 47.69 104 SER A CA 1
ATOM 762 C C . SER A 1 104 ? 9.227 6.277 24.094 1 47.69 104 SER A C 1
ATOM 764 O O . SER A 1 104 ? 10.445 6.211 24.234 1 47.69 104 SER A O 1
ATOM 766 N N . SER A 1 105 ? 8.672 5.309 23.594 1 55.41 105 SER A N 1
ATOM 767 C CA . SER A 1 105 ? 9.312 4.238 22.844 1 55.41 105 SER A CA 1
ATOM 768 C C . SER A 1 105 ? 10.258 4.797 21.781 1 55.41 105 SER A C 1
ATOM 770 O O . SER A 1 105 ? 9.891 5.707 21.047 1 55.41 105 SER A O 1
ATOM 772 N N . THR A 1 106 ? 11.508 4.832 21.922 1 65.56 106 THR A N 1
ATOM 773 C CA . THR A 1 106 ? 12.625 5.188 21.062 1 65.56 106 THR A CA 1
ATOM 774 C C . THR A 1 106 ? 12.656 4.305 19.812 1 65.56 106 THR A C 1
ATOM 776 O O . THR A 1 106 ? 13.617 4.328 19.047 1 65.56 106 THR A O 1
ATOM 779 N N . THR A 1 107 ? 11.508 3.686 19.75 1 85.88 107 THR A N 1
ATOM 780 C CA . THR A 1 107 ? 11.555 2.762 18.625 1 85.88 107 THR A CA 1
ATOM 781 C C . THR A 1 107 ? 10.609 3.219 17.516 1 85.88 107 THR A C 1
ATOM 783 O O . THR A 1 107 ? 9.484 3.635 17.781 1 85.88 107 THR A O 1
ATOM 786 N N . GLU A 1 108 ? 11.078 3.266 16.406 1 93.69 108 GLU A N 1
ATOM 787 C CA . GLU A 1 108 ? 10.266 3.537 15.227 1 93.69 108 GLU A CA 1
ATOM 788 C C . GLU A 1 108 ? 8.969 2.734 15.25 1 93.69 108 GLU A C 1
ATOM 790 O O . GLU A 1 108 ? 8.992 1.519 15.461 1 93.69 108 GLU A O 1
ATOM 795 N N . THR A 1 109 ? 7.863 3.475 15.062 1 96.25 109 THR A N 1
ATOM 796 C CA . THR A 1 109 ? 6.578 2.785 15.078 1 96.25 109 THR A CA 1
ATOM 797 C C . THR A 1 109 ? 5.891 2.889 13.719 1 96.25 109 THR A C 1
ATOM 799 O O . THR A 1 109 ? 5.035 2.066 13.383 1 96.25 109 THR A O 1
ATOM 802 N N . THR A 1 110 ? 6.164 3.918 12.992 1 97.94 110 THR A N 1
ATOM 803 C CA . THR A 1 110 ? 5.684 4.047 11.625 1 97.94 110 THR A CA 1
ATOM 804 C C . THR A 1 110 ? 6.789 3.721 10.625 1 97.94 110 THR A C 1
ATOM 806 O O . THR A 1 110 ? 7.719 4.512 10.445 1 97.94 110 THR A O 1
ATOM 809 N N . LEU A 1 111 ? 6.566 2.627 9.992 1 98 111 LEU A N 1
ATOM 810 C CA . LEU A 1 111 ? 7.609 2.076 9.133 1 98 111 LEU A CA 1
ATOM 811 C C . LEU A 1 111 ? 7.602 2.76 7.77 1 98 111 LEU A C 1
ATOM 813 O O . LEU A 1 111 ? 8.648 2.867 7.121 1 98 111 LEU A O 1
ATOM 817 N N . SER A 1 112 ? 6.473 3.141 7.328 1 98.62 112 SER A N 1
ATOM 818 C CA . SER A 1 112 ? 6.289 3.92 6.109 1 98.62 112 SER A CA 1
ATOM 819 C C . SER A 1 112 ? 4.988 4.715 6.148 1 98.62 112 SER A C 1
ATOM 821 O O . SER A 1 112 ? 4.023 4.301 6.793 1 98.62 112 SER A O 1
ATOM 823 N N . TYR A 1 113 ? 4.977 5.84 5.547 1 98.81 113 TYR A N 1
ATOM 824 C CA . TYR A 1 113 ? 3.852 6.754 5.371 1 98.81 113 TYR A CA 1
ATOM 825 C C . TYR A 1 113 ? 3.961 7.512 4.055 1 98.81 113 TYR A C 1
ATOM 827 O O . TYR A 1 113 ? 4.746 8.453 3.939 1 98.81 113 TYR A O 1
ATOM 835 N N . LYS A 1 114 ? 3.207 7.113 3.08 1 98.81 114 LYS A N 1
ATOM 836 C CA . LYS A 1 114 ? 3.461 7.602 1.729 1 98.81 114 LYS A CA 1
ATOM 837 C C . LYS A 1 114 ? 2.16 7.996 1.032 1 98.81 114 LYS A C 1
ATOM 839 O O . LYS A 1 114 ? 1.161 7.281 1.124 1 98.81 114 LYS A O 1
ATOM 844 N N . VAL A 1 115 ? 2.17 9.133 0.409 1 98.94 115 VAL A N 1
ATOM 845 C CA . VAL A 1 115 ? 1.05 9.633 -0.382 1 98.94 115 VAL A CA 1
ATOM 846 C C . VAL A 1 115 ? 1.337 9.438 -1.868 1 98.94 115 VAL A C 1
ATOM 848 O O . VAL A 1 115 ? 2.428 9.758 -2.346 1 98.94 115 VAL A O 1
ATOM 851 N N . ALA A 1 116 ? 0.41 8.898 -2.566 1 98.88 116 ALA A N 1
ATOM 852 C CA . ALA A 1 116 ? 0.521 8.664 -4.004 1 98.88 116 ALA A CA 1
ATOM 853 C C . ALA A 1 116 ? -0.742 9.117 -4.73 1 98.88 116 ALA A C 1
ATOM 855 O O . ALA A 1 116 ? -1.822 9.164 -4.141 1 98.88 116 ALA A O 1
ATOM 856 N N . ILE A 1 117 ? -0.574 9.461 -6.008 1 98.88 117 ILE A N 1
ATOM 857 C CA . ILE A 1 117 ? -1.691 9.898 -6.84 1 98.88 117 ILE A CA 1
ATOM 858 C C . ILE A 1 117 ? -1.901 8.906 -7.98 1 98.88 117 ILE A C 1
ATOM 860 O O . ILE A 1 117 ? -0.938 8.453 -8.609 1 98.88 117 ILE A O 1
ATOM 864 N N . SER A 1 118 ? -3.18 8.555 -8.195 1 98.81 118 SER A N 1
ATOM 865 C CA . SER A 1 118 ? -3.498 7.66 -9.297 1 98.81 118 SER A CA 1
ATOM 866 C C . SER A 1 118 ? -2.959 8.203 -10.617 1 98.81 118 SER A C 1
ATOM 868 O O . SER A 1 118 ? -3.1 9.391 -10.914 1 98.81 118 SER A O 1
ATOM 870 N N . ASP A 1 119 ? -2.365 7.301 -11.383 1 97.56 119 ASP A N 1
ATOM 871 C CA . ASP A 1 119 ? -1.833 7.719 -12.672 1 97.56 119 ASP A CA 1
ATOM 872 C C . ASP A 1 119 ? -2.932 7.754 -13.734 1 97.56 119 ASP A C 1
ATOM 874 O O . ASP A 1 119 ? -2.729 8.289 -14.828 1 97.56 119 ASP A O 1
ATOM 878 N N . LYS A 1 120 ? -4.094 7.297 -13.383 1 97.38 120 LYS A N 1
ATOM 879 C CA . LYS A 1 120 ? -5.203 7.227 -14.328 1 97.38 120 LYS A CA 1
ATOM 880 C C . LYS A 1 120 ? -6.254 8.289 -14.023 1 97.38 120 LYS A C 1
ATOM 882 O O . LYS A 1 120 ? -6.988 8.719 -14.914 1 97.38 120 LYS A O 1
ATOM 887 N N . ASN A 1 121 ? -6.375 8.578 -12.758 1 98.5 121 ASN A N 1
ATOM 888 C CA . ASN A 1 121 ? -7.363 9.547 -12.289 1 98.5 121 ASN A CA 1
ATOM 889 C C . ASN A 1 121 ? -6.766 10.492 -11.25 1 98.5 121 ASN A C 1
ATOM 891 O O . ASN A 1 121 ? -6.648 10.141 -10.078 1 98.5 121 ASN A O 1
ATOM 895 N N . PRO A 1 122 ? -6.434 11.695 -11.633 1 98.5 122 PRO A N 1
ATOM 896 C CA . PRO A 1 122 ? -5.727 12.609 -10.734 1 98.5 122 PRO A CA 1
ATOM 897 C C . PRO A 1 122 ? -6.551 12.977 -9.508 1 98.5 122 PRO A C 1
ATOM 899 O O . PRO A 1 122 ? -6.035 13.602 -8.578 1 98.5 122 PRO A O 1
ATOM 902 N N . LEU A 1 123 ? -7.852 12.594 -9.422 1 98.88 123 LEU A N 1
ATOM 903 C CA . LEU A 1 123 ? -8.695 12.898 -8.273 1 98.88 123 LEU A CA 1
ATOM 904 C C . LEU A 1 123 ? -8.602 11.812 -7.215 1 98.88 123 LEU A C 1
ATOM 906 O O . LEU A 1 123 ? -9.203 11.922 -6.145 1 98.88 123 LEU A O 1
ATOM 910 N N . MET A 1 124 ? -7.871 10.766 -7.52 1 98.88 124 MET A N 1
ATOM 911 C CA . MET A 1 124 ? -7.73 9.656 -6.59 1 98.88 124 MET A CA 1
ATOM 912 C C . MET A 1 124 ? -6.352 9.656 -5.941 1 98.88 124 MET A C 1
ATOM 914 O O . MET A 1 124 ? -5.336 9.68 -6.641 1 98.88 124 MET A O 1
ATOM 918 N N . VAL A 1 125 ? -6.332 9.648 -4.633 1 98.94 125 VAL A N 1
ATOM 919 C CA . VAL A 1 125 ? -5.109 9.648 -3.83 1 98.94 125 VAL A CA 1
ATOM 920 C C . VAL A 1 125 ? -5.102 8.43 -2.91 1 98.94 125 VAL A C 1
ATOM 922 O O . VAL A 1 125 ? -6.141 8.031 -2.379 1 98.94 125 VAL A O 1
ATOM 925 N N . LEU A 1 126 ? -3.998 7.848 -2.787 1 98.94 126 LEU A N 1
ATOM 926 C CA . LEU A 1 126 ? -3.74 6.746 -1.865 1 98.94 126 LEU A CA 1
ATOM 927 C C . LEU A 1 126 ? -2.764 7.168 -0.772 1 98.94 126 LEU A C 1
ATOM 929 O O . LEU A 1 126 ? -1.722 7.762 -1.061 1 98.94 126 LEU A O 1
ATOM 933 N N . ILE A 1 127 ? -3.09 6.949 0.453 1 98.94 127 ILE A N 1
ATOM 934 C CA . ILE A 1 127 ? -2.123 6.949 1.545 1 98.94 127 ILE A CA 1
ATOM 935 C C . ILE A 1 127 ? -1.818 5.512 1.965 1 98.94 127 ILE A C 1
ATOM 937 O O . ILE A 1 127 ? -2.727 4.758 2.322 1 98.94 127 ILE A O 1
ATOM 941 N N . LEU A 1 128 ? -0.615 5.152 1.863 1 98.88 128 LEU A N 1
ATOM 942 C CA . LEU A 1 128 ? -0.148 3.861 2.352 1 98.88 128 LEU A CA 1
ATOM 943 C C . LEU A 1 128 ? 0.64 4.023 3.648 1 98.88 128 LEU A C 1
ATOM 945 O O . LEU A 1 128 ? 1.658 4.715 3.678 1 98.88 128 LEU A O 1
ATOM 949 N N . GLU A 1 129 ? 0.136 3.383 4.684 1 98.81 129 GLU A N 1
ATOM 950 C CA . GLU A 1 129 ? 0.725 3.477 6.016 1 98.81 129 GLU A CA 1
ATOM 951 C C . GLU A 1 129 ? 1.15 2.105 6.531 1 98.81 129 GLU A C 1
ATOM 953 O O . GLU A 1 129 ? 0.381 1.145 6.461 1 98.81 129 GLU A O 1
ATOM 958 N N . ARG A 1 130 ? 2.354 1.984 6.984 1 98.75 130 ARG A N 1
ATOM 959 C CA . ARG A 1 130 ? 2.85 0.771 7.625 1 98.75 130 ARG A CA 1
ATOM 960 C C . ARG A 1 130 ? 3.316 1.054 9.047 1 98.75 130 ARG A C 1
ATOM 962 O O . ARG A 1 130 ? 4.168 1.919 9.266 1 98.75 130 ARG A O 1
ATOM 969 N N . TYR A 1 131 ? 2.779 0.293 9.891 1 98.12 131 TYR A N 1
ATOM 970 C CA . TYR A 1 131 ? 3.115 0.399 11.305 1 98.12 131 TYR A CA 1
ATOM 971 C C . TYR A 1 131 ? 3.742 -0.893 11.812 1 98.12 131 TYR A C 1
ATOM 973 O O . TYR A 1 131 ? 3.432 -1.979 11.32 1 98.12 131 TYR A O 1
ATOM 981 N N . SER A 1 132 ? 4.559 -0.69 12.852 1 96.62 132 SER A N 1
ATOM 982 C CA . SER A 1 132 ? 5.168 -1.855 13.484 1 96.62 132 SER A CA 1
ATOM 983 C C . SER A 1 132 ? 4.105 -2.791 14.055 1 96.62 132 SER A C 1
ATOM 985 O O . SER A 1 132 ? 4.297 -4.008 14.078 1 96.62 132 SER A O 1
ATOM 987 N N . ASP A 1 133 ? 3.082 -2.164 14.547 1 96 133 ASP A N 1
ATOM 988 C CA . ASP A 1 133 ? 1.943 -2.926 15.055 1 96 133 ASP A CA 1
ATOM 989 C C . ASP A 1 133 ? 0.692 -2.055 15.133 1 96 133 ASP A C 1
ATOM 991 O O . ASP A 1 133 ? 0.778 -0.827 15.062 1 96 133 ASP A O 1
ATOM 995 N N . LYS A 1 134 ? -0.447 -2.729 15.305 1 96.88 134 LYS A N 1
ATOM 996 C CA . LYS A 1 134 ? -1.721 -2.016 15.359 1 96.88 134 LYS A CA 1
ATOM 997 C C . LYS A 1 134 ? -1.887 -1.29 16.688 1 96.88 134 LYS A C 1
ATOM 999 O O . LYS A 1 134 ? -2.27 -0.118 16.719 1 96.88 134 LYS A O 1
ATOM 1004 N N . SER A 1 135 ? -1.655 -1.966 17.719 1 95.94 135 SER A N 1
ATOM 1005 C CA . SER A 1 135 ? -2.014 -1.491 19.047 1 95.94 135 SER A CA 1
ATOM 1006 C C . SER A 1 135 ? -1.163 -0.292 19.453 1 95.94 135 SER A C 1
ATOM 1008 O O . SER A 1 135 ? -1.695 0.751 19.844 1 95.94 135 SER A O 1
ATOM 1010 N N . ASN A 1 136 ? 0.141 -0.428 19.359 1 94.88 136 ASN A N 1
ATOM 1011 C CA . ASN A 1 136 ? 1.004 0.667 19.797 1 94.88 136 ASN A CA 1
ATOM 1012 C C . ASN A 1 136 ? 1.249 1.664 18.672 1 94.88 136 ASN A C 1
ATOM 1014 O O . ASN A 1 136 ? 0.915 2.844 18.797 1 94.88 136 ASN A O 1
ATOM 1018 N N . GLY A 1 137 ? 1.799 1.199 17.578 1 96.56 137 GLY A N 1
ATOM 1019 C CA . GLY A 1 137 ? 2.178 2.096 16.5 1 96.56 137 GLY A CA 1
ATOM 1020 C C . GLY A 1 137 ? 1.013 2.9 15.953 1 96.56 137 GLY A C 1
ATOM 1021 O O . GLY A 1 137 ? 1.076 4.129 15.891 1 96.56 137 GLY A O 1
ATOM 1022 N N . TYR A 1 138 ? -0.055 2.219 15.625 1 97.75 138 TYR A N 1
ATOM 1023 C CA . TYR A 1 138 ? -1.173 2.902 14.984 1 97.75 138 TYR A CA 1
ATOM 1024 C C . TYR A 1 138 ? -2.088 3.543 16.031 1 97.75 138 TYR A C 1
ATOM 1026 O O . TYR A 1 138 ? -2.283 4.762 16.016 1 97.75 138 TYR A O 1
ATOM 1034 N N . LEU A 1 139 ? -2.604 2.77 16.922 1 97.44 139 LEU A N 1
ATOM 1035 C CA . LEU A 1 139 ? -3.689 3.229 17.781 1 97.44 139 LEU A CA 1
ATOM 1036 C C . LEU A 1 139 ? -3.168 4.172 18.859 1 97.44 139 LEU A C 1
ATOM 1038 O O . LEU A 1 139 ? -3.809 5.18 19.172 1 97.44 139 LEU A O 1
ATOM 1042 N N . LYS A 1 140 ? -2.076 3.916 19.375 1 96.19 140 LYS A N 1
ATOM 1043 C CA . LYS A 1 140 ? -1.595 4.719 20.5 1 96.19 140 LYS A CA 1
ATOM 1044 C C . LYS A 1 140 ? -0.75 5.891 20.016 1 96.19 140 LYS A C 1
ATOM 1046 O O . LYS A 1 140 ? -0.971 7.035 20.422 1 96.19 140 LYS A O 1
ATOM 1051 N N . VAL A 1 141 ? 0.205 5.668 19.125 1 96.19 141 VAL A N 1
ATOM 1052 C CA . VAL A 1 141 ? 1.173 6.691 18.766 1 96.19 141 VAL A CA 1
ATOM 1053 C C . VAL A 1 141 ? 0.61 7.551 17.625 1 96.19 141 VAL A C 1
ATOM 1055 O O . VAL A 1 141 ? 0.414 8.758 17.797 1 96.19 141 VAL A O 1
ATOM 1058 N N . HIS A 1 142 ? 0.32 6.973 16.531 1 97.88 142 HIS A N 1
ATOM 1059 C CA . HIS A 1 142 ? -0.058 7.738 15.344 1 97.88 142 HIS A CA 1
ATOM 1060 C C . HIS A 1 142 ? -1.357 8.5 15.578 1 97.88 142 HIS A C 1
ATOM 1062 O O . HIS A 1 142 ? -1.431 9.703 15.305 1 97.88 142 HIS A O 1
ATOM 1068 N N . ARG A 1 143 ? -2.334 7.832 16.062 1 97.88 143 ARG A N 1
ATOM 1069 C CA . ARG A 1 143 ? -3.67 8.406 16.188 1 97.88 143 ARG A CA 1
ATOM 1070 C C . ARG A 1 143 ? -3.713 9.469 17.281 1 97.88 143 ARG A C 1
ATOM 1072 O O . ARG A 1 143 ? -4.684 10.219 17.375 1 97.88 143 ARG A O 1
ATOM 1079 N N . SER A 1 144 ? -2.668 9.547 18.078 1 96.12 144 SER A N 1
ATOM 1080 C CA . SER A 1 144 ? -2.645 10.523 19.156 1 96.12 144 SER A CA 1
ATOM 1081 C C . SER A 1 144 ? -1.773 11.727 18.812 1 96.12 144 SER A C 1
ATOM 1083 O O . SER A 1 144 ? -1.705 12.695 19.562 1 96.12 144 SER A O 1
ATOM 1085 N N . GLY A 1 145 ? -1.104 11.703 17.688 1 95.56 145 GLY A N 1
ATOM 1086 C CA . GLY A 1 145 ? -0.216 12.789 17.297 1 95.56 145 GLY A CA 1
ATOM 1087 C C . GLY A 1 145 ? -0.945 14.094 17.047 1 95.56 145 GLY A C 1
ATOM 1088 O O . GLY A 1 145 ? -2.039 14.102 16.469 1 95.56 145 GLY A O 1
ATOM 1089 N N . ARG A 1 146 ? -0.38 15.195 17.391 1 96.31 146 ARG A N 1
ATOM 1090 C CA . ARG A 1 146 ? -1.011 16.516 17.297 1 96.31 146 ARG A CA 1
ATOM 1091 C C . ARG A 1 146 ? -1.316 16.875 15.852 1 96.31 146 ARG A C 1
ATOM 1093 O O . ARG A 1 146 ? -2.414 17.344 15.539 1 96.31 146 ARG A O 1
ATOM 1100 N N . GLU A 1 147 ? -0.285 16.672 14.992 1 98.06 147 GLU A N 1
ATOM 1101 C CA . GLU A 1 147 ? -0.483 17.047 13.594 1 98.06 147 GLU A CA 1
ATOM 1102 C C . GLU A 1 147 ? -1.553 16.172 12.938 1 98.06 147 GLU A C 1
ATOM 1104 O O . GLU A 1 147 ? -2.312 16.641 12.094 1 98.06 147 GLU A O 1
ATOM 1109 N N . PHE A 1 148 ? -1.61 14.93 13.32 1 98.56 148 PHE A N 1
ATOM 1110 C CA . PHE A 1 148 ? -2.635 14.039 12.789 1 98.56 148 PHE A CA 1
ATOM 1111 C C . PHE A 1 148 ? -4.023 14.484 13.234 1 98.56 148 PHE A C 1
ATOM 1113 O O . PHE A 1 148 ? -4.953 14.531 12.422 1 98.56 148 PHE A O 1
ATOM 1120 N N . LEU A 1 149 ? -4.164 14.82 14.461 1 98.44 149 LEU A N 1
ATOM 1121 C CA . LEU A 1 149 ? -5.457 15.234 14.984 1 98.44 149 LEU A CA 1
ATOM 1122 C C . LEU A 1 149 ? -5.938 16.516 14.305 1 98.44 149 LEU A C 1
ATOM 1124 O O . LEU A 1 149 ? -7.113 16.625 13.953 1 98.44 149 LEU A O 1
ATOM 1128 N N . LYS A 1 150 ? -5.051 17.453 14.148 1 98.56 150 LYS A N 1
ATOM 1129 C CA . LYS A 1 150 ? -5.387 18.672 13.422 1 98.56 150 LYS A CA 1
ATOM 1130 C C . LYS A 1 150 ? -5.84 18.359 12 1 98.56 150 LYS A C 1
ATOM 1132 O O . LYS A 1 150 ? -6.863 18.859 11.547 1 98.56 150 LYS A O 1
ATOM 1137 N N . PHE A 1 151 ? -5.117 17.531 11.352 1 98.75 151 PHE A N 1
ATOM 1138 C CA . PHE A 1 151 ? -5.422 17.109 9.992 1 98.75 151 PHE A CA 1
ATOM 1139 C C . PHE A 1 151 ? -6.781 16.422 9.93 1 98.75 151 PHE A C 1
ATOM 1141 O O . PHE A 1 151 ? -7.578 16.688 9.031 1 98.75 151 PHE A O 1
ATOM 1148 N N . ARG A 1 152 ? -6.988 15.531 10.836 1 98.5 152 ARG A N 1
ATOM 1149 C CA . ARG A 1 152 ? -8.227 14.766 10.859 1 98.5 152 ARG A CA 1
ATOM 1150 C C . ARG A 1 152 ? -9.438 15.688 10.938 1 98.5 152 ARG A C 1
ATOM 1152 O O . ARG A 1 152 ? -10.461 15.438 10.297 1 98.5 152 ARG A O 1
ATOM 1159 N N . GLU A 1 153 ? -9.359 16.703 11.703 1 98.44 153 GLU A N 1
ATOM 1160 C CA . GLU A 1 153 ? -10.438 17.672 11.82 1 98.44 153 GLU A CA 1
ATOM 1161 C C . GLU A 1 153 ? -10.68 18.391 10.492 1 98.44 153 GLU A C 1
ATOM 1163 O O . GLU A 1 153 ? -11.82 18.531 10.055 1 98.44 153 GLU A O 1
ATOM 1168 N N . GLN A 1 154 ? -9.633 18.797 9.914 1 98.62 154 GLN A N 1
ATOM 1169 C CA . GLN A 1 154 ? -9.719 19.516 8.641 1 98.62 154 GLN A CA 1
ATOM 1170 C C . GLN A 1 154 ? -10.258 18.594 7.543 1 98.62 154 GLN A C 1
ATOM 1172 O O . GLN A 1 154 ? -11.078 19.016 6.723 1 98.62 154 GLN A O 1
ATOM 1177 N N . LEU A 1 155 ? -9.805 17.359 7.562 1 98.69 155 LEU A N 1
ATOM 1178 C CA . LEU A 1 155 ? -10.273 16.406 6.574 1 98.69 155 LEU A CA 1
ATOM 1179 C C . LEU A 1 155 ? -11.758 16.109 6.77 1 98.69 155 LEU A C 1
ATOM 1181 O O . LEU A 1 155 ? -12.5 15.969 5.797 1 98.69 155 LEU A O 1
ATOM 1185 N N . LYS A 1 156 ? -12.133 16.016 7.977 1 98.5 156 LYS A N 1
ATOM 1186 C CA . LYS A 1 156 ? -13.547 15.805 8.289 1 98.5 156 LYS A CA 1
ATOM 1187 C C . LYS A 1 156 ? -14.398 16.938 7.738 1 98.5 156 LYS A C 1
ATOM 1189 O O . LYS A 1 156 ? -15.469 16.703 7.172 1 98.5 156 LYS A O 1
ATOM 1194 N N . ALA A 1 157 ? -14.008 18.125 7.918 1 98.62 157 ALA A N 1
ATOM 1195 C CA . ALA A 1 157 ? -14.734 19.281 7.387 1 98.62 157 ALA A CA 1
ATOM 1196 C C . ALA A 1 157 ? -14.875 19.188 5.871 1 98.62 157 ALA A C 1
ATOM 1198 O O . ALA A 1 157 ? -15.953 19.438 5.328 1 98.62 157 ALA A O 1
ATOM 1199 N N . MET A 1 158 ? -13.789 18.812 5.203 1 98.69 158 MET A N 1
ATOM 1200 C CA . MET A 1 158 ? -13.82 18.656 3.754 1 98.69 158 MET A CA 1
ATOM 1201 C C . MET A 1 158 ? -14.797 17.562 3.346 1 98.69 158 MET A C 1
ATOM 1203 O O . MET A 1 158 ? -15.516 17.688 2.352 1 98.69 158 MET A O 1
ATOM 1207 N N . GLN A 1 159 ? -14.758 16.516 4.082 1 98.62 159 GLN A N 1
ATOM 1208 C CA . GLN A 1 159 ? -15.672 15.406 3.822 1 98.62 159 GLN A CA 1
ATOM 1209 C C 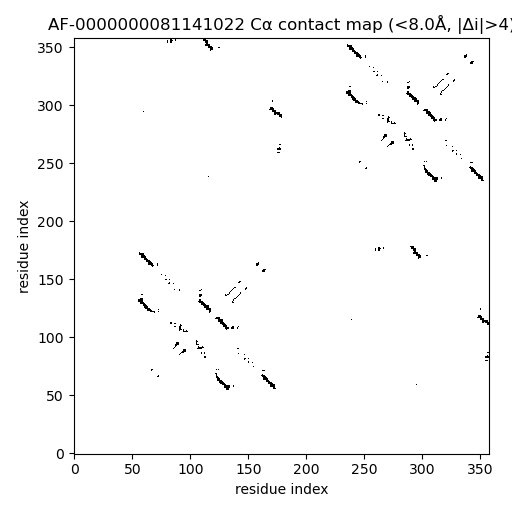. GLN A 1 159 ? -17.125 15.844 3.984 1 98.62 159 GLN A C 1
ATOM 1211 O O . GLN A 1 159 ? -17.969 15.508 3.154 1 98.62 159 GLN A O 1
ATOM 1216 N N . GLU A 1 160 ? -17.438 16.547 4.961 1 98.38 160 GLU A N 1
ATOM 1217 C CA . GLU A 1 160 ? -18.781 17 5.27 1 98.38 160 GLU A CA 1
ATOM 1218 C C . GLU A 1 160 ? -19.297 17.953 4.207 1 98.38 160 GLU A C 1
ATOM 1220 O O . GLU A 1 160 ? -20.5 18.016 3.939 1 98.38 160 GLU A O 1
ATOM 1225 N N . GLU A 1 161 ? -18.484 18.594 3.57 1 98.12 161 GLU A N 1
ATOM 1226 C CA . GLU A 1 161 ? -18.859 19.516 2.496 1 98.12 161 GLU A CA 1
ATOM 1227 C C . GLU A 1 161 ? -18.938 18.797 1.157 1 98.12 161 GLU A C 1
ATOM 1229 O O . GLU A 1 161 ? -19.25 19.406 0.133 1 98.12 161 GLU A O 1
ATOM 1234 N N . GLY A 1 162 ? -18.594 17.594 1.14 1 98.5 162 GLY A N 1
ATOM 1235 C CA . GLY A 1 162 ? -18.688 16.797 -0.07 1 98.5 162 GLY A CA 1
ATOM 1236 C C . GLY A 1 162 ? -17.438 16.859 -0.932 1 98.5 162 GLY A C 1
ATOM 1237 O O . GLY A 1 162 ? -17.484 16.531 -2.119 1 98.5 162 GLY A O 1
ATOM 1238 N N . GLY A 1 163 ? -16.328 17.25 -0.403 1 98.88 163 GLY A N 1
ATOM 1239 C CA . GLY A 1 163 ? -15.109 17.453 -1.179 1 98.88 163 GLY A CA 1
ATOM 1240 C C . GLY A 1 163 ? -14.297 16.188 -1.368 1 98.88 163 GLY A C 1
ATOM 1241 O O . GLY A 1 163 ? -13.43 16.125 -2.242 1 98.88 163 GLY A O 1
ATOM 1242 N N . VAL A 1 164 ? -14.656 15.188 -0.495 1 98.94 164 VAL A N 1
ATOM 1243 C CA . VAL A 1 164 ? -13.859 13.961 -0.556 1 98.94 164 VAL A CA 1
ATOM 1244 C C . VAL A 1 164 ? -14.672 12.789 -0.02 1 98.94 164 VAL A C 1
ATOM 1246 O O . VAL A 1 164 ? -15.469 12.945 0.912 1 98.94 164 VAL A O 1
ATOM 1249 N N . VAL A 1 165 ? -14.531 11.656 -0.677 1 98.88 165 VAL A N 1
ATOM 1250 C CA . VAL A 1 165 ? -14.969 10.367 -0.162 1 98.88 165 VAL A CA 1
ATOM 1251 C C . VAL A 1 165 ? -13.75 9.539 0.256 1 98.88 165 VAL A C 1
ATOM 1253 O O . VAL A 1 165 ? -12.766 9.453 -0.479 1 98.88 165 VAL A O 1
ATOM 1256 N N . ILE A 1 166 ? -13.781 8.906 1.445 1 98.69 166 ILE A N 1
ATOM 1257 C CA . ILE A 1 166 ? -12.641 8.195 2.008 1 98.69 166 ILE A CA 1
ATOM 1258 C C . ILE A 1 166 ? -13.023 6.73 2.25 1 98.69 166 ILE A C 1
ATOM 1260 O O . ILE A 1 166 ? -14.055 6.445 2.852 1 98.69 166 ILE A O 1
ATOM 1264 N N . GLU A 1 167 ? -12.234 5.887 1.771 1 97.62 167 GLU A N 1
ATOM 1265 C CA . GLU A 1 167 ? -12.336 4.457 2.047 1 97.62 167 GLU A CA 1
ATOM 1266 C C . GLU A 1 167 ? -11.008 3.895 2.537 1 97.62 167 GLU A C 1
ATOM 1268 O O . GLU A 1 167 ? -9.961 4.156 1.942 1 97.62 167 GLU A O 1
ATOM 1273 N N . GLY A 1 168 ? -11.047 3.172 3.635 1 97.5 168 GLY A N 1
ATOM 1274 C CA . GLY A 1 168 ? -9.836 2.59 4.191 1 97.5 168 GLY A CA 1
ATOM 1275 C C . GLY A 1 168 ? -9.961 1.103 4.465 1 97.5 168 GLY A C 1
ATOM 1276 O O . GLY A 1 168 ? -11.031 0.623 4.844 1 97.5 168 GLY A O 1
ATOM 1277 N N . GLU A 1 169 ? -8.906 0.432 4.238 1 98.06 169 GLU A N 1
ATOM 1278 C CA . GLU A 1 169 ? -8.789 -0.981 4.582 1 98.06 169 GLU A CA 1
ATOM 1279 C C . GLU A 1 169 ? -7.492 -1.26 5.336 1 98.06 169 GLU A C 1
ATOM 1281 O O . GLU A 1 169 ? -6.469 -0.619 5.078 1 98.06 169 GLU A O 1
ATOM 1286 N N . SER A 1 170 ? -7.578 -2.195 6.266 1 98.75 170 SER A N 1
ATOM 1287 C CA . SER A 1 170 ? -6.402 -2.551 7.051 1 98.75 170 SER A CA 1
ATOM 1288 C C . SER A 1 170 ? -5.996 -4 6.812 1 98.75 170 SER A C 1
ATOM 1290 O O . SER A 1 170 ? -6.84 -4.848 6.52 1 98.75 170 SER A O 1
ATOM 1292 N N . TYR A 1 171 ? -4.762 -4.172 6.949 1 98.75 171 TYR A N 1
ATOM 1293 C CA . TYR A 1 171 ? -4.141 -5.461 6.68 1 98.75 171 TYR A CA 1
ATOM 1294 C C . TYR A 1 171 ? -3.01 -5.742 7.664 1 98.75 171 TYR A C 1
ATOM 1296 O O . TYR A 1 171 ? -2.547 -4.832 8.359 1 98.75 171 TYR A O 1
ATOM 1304 N N . VAL A 1 172 ? -2.631 -7.012 7.684 1 98.75 172 VAL A N 1
ATOM 1305 C CA . VAL A 1 172 ? -1.403 -7.445 8.344 1 98.75 172 VAL A CA 1
ATOM 1306 C C . VAL A 1 172 ? -0.484 -8.125 7.332 1 98.75 172 VAL A C 1
ATOM 1308 O O . VAL A 1 172 ? -0.916 -9.008 6.59 1 98.75 172 VAL A O 1
ATOM 1311 N N . GLU A 1 173 ? 0.743 -7.68 7.297 1 98.62 173 GLU A N 1
ATOM 1312 C CA . GLU A 1 173 ? 1.71 -8.234 6.355 1 98.62 173 GLU A CA 1
ATOM 1313 C C . GLU A 1 173 ? 1.974 -9.711 6.637 1 98.62 173 GLU A C 1
ATOM 1315 O O . GLU A 1 173 ? 2.002 -10.133 7.797 1 98.62 173 GLU A O 1
ATOM 1320 N N . THR A 1 174 ? 2.188 -10.422 5.578 1 98.31 174 THR A N 1
ATOM 1321 C CA . THR A 1 174 ? 2.645 -11.805 5.68 1 98.31 174 THR A CA 1
ATOM 1322 C C . THR A 1 174 ? 4.168 -11.883 5.582 1 98.31 174 THR A C 1
ATOM 1324 O O . THR A 1 174 ? 4.84 -10.852 5.516 1 98.31 174 THR A O 1
ATOM 1327 N N . GLU A 1 175 ? 4.707 -13.078 5.57 1 97.12 175 GLU A N 1
ATOM 1328 C CA . GLU A 1 175 ? 6.141 -13.281 5.363 1 97.12 175 GLU A CA 1
ATOM 1329 C C . GLU A 1 175 ? 6.504 -13.188 3.885 1 97.12 175 GLU A C 1
ATOM 1331 O O . GLU A 1 175 ? 7.684 -13.156 3.531 1 97.12 175 GLU A O 1
ATOM 1336 N N . LEU A 1 176 ? 5.555 -13.125 3.02 1 98.44 176 LEU A N 1
ATOM 1337 C CA . LEU A 1 176 ? 5.785 -13.141 1.578 1 98.44 176 LEU A CA 1
ATOM 1338 C C . LEU A 1 176 ? 6.152 -11.758 1.069 1 98.44 176 LEU A C 1
ATOM 1340 O O . LEU A 1 176 ? 5.391 -10.805 1.245 1 98.44 176 LEU A O 1
ATOM 1344 N N . GLY A 1 177 ? 7.285 -11.727 0.473 1 98.12 177 GLY A N 1
ATOM 1345 C CA . GLY A 1 177 ? 7.734 -10.469 -0.098 1 98.12 177 GLY A CA 1
ATOM 1346 C C . GLY A 1 177 ? 8.672 -9.695 0.817 1 98.12 177 GLY A C 1
ATOM 1347 O O . GLY A 1 177 ? 9.312 -10.281 1.688 1 98.12 177 GLY A O 1
ATOM 1348 N N . TYR A 1 178 ? 8.906 -8.391 0.428 1 97.38 178 TYR A N 1
ATOM 1349 C CA . TYR A 1 178 ? 9.805 -7.508 1.168 1 97.38 178 TYR A CA 1
ATOM 1350 C C . TYR A 1 178 ? 9.383 -6.051 1.014 1 97.38 178 TYR A C 1
ATOM 1352 O O . TYR A 1 178 ? 8.594 -5.715 0.128 1 97.38 178 TYR A O 1
ATOM 1360 N N . VAL A 1 179 ? 9.797 -5.25 1.961 1 96.44 179 VAL A N 1
ATOM 1361 C CA . VAL A 1 179 ? 9.688 -3.795 1.879 1 96.44 179 VAL A CA 1
ATOM 1362 C C . VAL A 1 179 ? 11.07 -3.162 2.037 1 96.44 179 VAL A C 1
ATOM 1364 O O . VAL A 1 179 ? 11.883 -3.633 2.83 1 96.44 179 VAL A O 1
ATOM 1367 N N . MET B 1 1 ? -31.672 -44.188 -20.234 1 23.08 1 MET B N 1
ATOM 1368 C CA . MET B 1 1 ? -30.234 -44.031 -20.438 1 23.08 1 MET B CA 1
ATOM 1369 C C . MET B 1 1 ? -29.922 -42.938 -21.438 1 23.08 1 MET B C 1
ATOM 1371 O O . MET B 1 1 ? -28.812 -42.812 -21.938 1 23.08 1 MET B O 1
ATOM 1375 N N . GLY B 1 2 ? -30.891 -42.156 -21.859 1 25.14 2 GLY B N 1
ATOM 1376 C CA . GLY B 1 2 ? -30.828 -41.438 -23.109 1 25.14 2 GLY B CA 1
ATOM 1377 C C . GLY B 1 2 ? -29.844 -40.281 -23.078 1 25.14 2 GLY B C 1
ATOM 1378 O O . GLY B 1 2 ? -29.781 -39.531 -22.094 1 25.14 2 GLY B O 1
ATOM 1379 N N . ARG B 1 3 ? -28.766 -40.312 -23.969 1 24.77 3 ARG B N 1
ATOM 1380 C CA . ARG B 1 3 ? -27.438 -39.75 -24.188 1 24.77 3 ARG B CA 1
ATOM 1381 C C . ARG B 1 3 ? -27.531 -38.281 -24.609 1 24.77 3 ARG B C 1
ATOM 1383 O O . ARG B 1 3 ? -28.172 -37.969 -25.625 1 24.77 3 ARG B O 1
ATOM 1390 N N . ALA B 1 4 ? -27.641 -37.312 -23.641 1 27.23 4 ALA B N 1
ATOM 1391 C CA . ALA B 1 4 ? -27.812 -35.875 -23.766 1 27.23 4 ALA B CA 1
ATOM 1392 C C . ALA B 1 4 ? -26.719 -35.281 -24.656 1 27.23 4 ALA B C 1
ATOM 1394 O O . ALA B 1 4 ? -25.531 -35.469 -24.406 1 27.23 4 ALA B O 1
ATOM 1395 N N . PHE B 1 5 ? -27.062 -35.125 -25.984 1 24.34 5 PHE B N 1
ATOM 1396 C CA . PHE B 1 5 ? -26.203 -34.75 -27.094 1 24.34 5 PHE B CA 1
ATOM 1397 C C . PHE B 1 5 ? -25.594 -33.375 -26.875 1 24.34 5 PHE B C 1
ATOM 1399 O O . PHE B 1 5 ? -26.297 -32.438 -26.5 1 24.34 5 PHE B O 1
ATOM 1406 N N . VAL B 1 6 ? -24.297 -33.25 -26.547 1 24.23 6 VAL B N 1
ATOM 1407 C CA . VAL B 1 6 ? -23.266 -32.25 -26.25 1 24.23 6 VAL B CA 1
ATOM 1408 C C . VAL B 1 6 ? -23.047 -31.359 -27.469 1 24.23 6 VAL B C 1
ATOM 1410 O O . VAL B 1 6 ? -22.453 -31.766 -28.469 1 24.23 6 VAL B O 1
ATOM 1413 N N . LEU B 1 7 ? -24.25 -30.719 -27.891 1 23.89 7 LEU B N 1
ATOM 1414 C CA . LEU B 1 7 ? -23.984 -30.047 -29.156 1 23.89 7 LEU B CA 1
ATOM 1415 C C . LEU B 1 7 ? -22.766 -29.141 -29.062 1 23.89 7 LEU B C 1
ATOM 1417 O O . LEU B 1 7 ? -22.547 -28.484 -28.031 1 23.89 7 LEU B O 1
ATOM 1421 N N . SER B 1 8 ? -21.891 -29.234 -30.031 1 19.28 8 SER B N 1
ATOM 1422 C CA . SER B 1 8 ? -20.531 -28.953 -30.484 1 19.28 8 SER B CA 1
ATOM 1423 C C . SER B 1 8 ? -20.281 -27.453 -30.594 1 19.28 8 SER B C 1
ATOM 1425 O O . SER B 1 8 ? -19.406 -26.906 -29.922 1 19.28 8 SER B O 1
ATOM 1427 N N . LEU B 1 9 ? -20 -26.922 -31.781 1 21.66 9 LEU B N 1
ATOM 1428 C CA . LEU B 1 9 ? -18.828 -26.297 -32.375 1 21.66 9 LEU B CA 1
ATOM 1429 C C . LEU B 1 9 ? -18.891 -24.781 -32.219 1 21.66 9 LEU B C 1
ATOM 1431 O O . LEU B 1 9 ? -19.953 -24.219 -32.031 1 21.66 9 LEU B O 1
ATOM 1435 N N . GLY B 1 10 ? -17.891 -23.984 -32.781 1 20.39 10 GLY B N 1
ATOM 1436 C CA . GLY B 1 10 ? -16.688 -23.188 -32.781 1 20.39 10 GLY B CA 1
ATOM 1437 C C . GLY B 1 10 ? -16.891 -21.766 -33.281 1 20.39 10 GLY B C 1
ATOM 1438 O O . GLY B 1 10 ? -16.031 -20.906 -33.094 1 20.39 10 GLY B O 1
ATOM 1439 N N . GLU B 1 11 ? -17.953 -21.391 -34.094 1 22.02 11 GLU B N 1
ATOM 1440 C CA . GLU B 1 11 ? -17.578 -20.578 -35.25 1 22.02 11 GLU B CA 1
ATOM 1441 C C . GLU B 1 11 ? -17.562 -19.094 -34.875 1 22.02 11 GLU B C 1
ATOM 1443 O O . GLU B 1 11 ? -18.609 -18.469 -34.75 1 22.02 11 GLU B O 1
ATOM 1448 N N . ILE B 1 12 ? -16.984 -18.672 -33.75 1 22.77 12 ILE B N 1
ATOM 1449 C CA . ILE B 1 12 ? -17.203 -17.25 -33.469 1 22.77 12 ILE B CA 1
ATOM 1450 C C . ILE B 1 12 ? -16.625 -16.422 -34.625 1 22.77 12 ILE B C 1
ATOM 1452 O O . ILE B 1 12 ? -15.445 -16.516 -34.938 1 22.77 12 ILE B O 1
ATOM 1456 N N . THR B 1 13 ? -17.484 -16.078 -35.656 1 21.09 13 THR B N 1
ATOM 1457 C CA . THR B 1 13 ? -17.312 -15.273 -36.844 1 21.09 13 THR B CA 1
ATOM 1458 C C . THR B 1 13 ? -16.688 -13.922 -36.531 1 21.09 13 THR B C 1
ATOM 1460 O O . THR B 1 13 ? -17.281 -13.117 -35.812 1 21.09 13 THR B O 1
ATOM 1463 N N . LEU B 1 14 ? -15.273 -13.906 -36.375 1 21.42 14 LEU B N 1
ATOM 1464 C CA . LEU B 1 14 ? -14.305 -12.859 -36.094 1 21.42 14 LEU B CA 1
ATOM 1465 C C . LEU B 1 14 ? -14.594 -11.602 -36.906 1 21.42 14 LEU B C 1
ATOM 1467 O O . LEU B 1 14 ? -14.539 -10.492 -36.375 1 21.42 14 LEU B O 1
ATOM 1471 N N . LEU B 1 15 ? -14.812 -11.703 -38.25 1 21.62 15 LEU B N 1
ATOM 1472 C CA . LEU B 1 15 ? -13.742 -11.102 -39.031 1 21.62 15 LEU B CA 1
ATOM 1473 C C . LEU B 1 15 ? -13.938 -9.586 -39.156 1 21.62 15 LEU B C 1
ATOM 1475 O O . LEU B 1 15 ? -12.977 -8.828 -39.031 1 21.62 15 LEU B O 1
ATOM 1479 N N . GLY B 1 16 ? -15.133 -8.961 -39.469 1 21.11 16 GLY B N 1
ATOM 1480 C CA . GLY B 1 16 ? -15.055 -8.117 -40.656 1 21.11 16 GLY B CA 1
ATOM 1481 C C . GLY B 1 16 ? -14.633 -6.691 -40.344 1 21.11 16 GLY B C 1
ATOM 1482 O O . GLY B 1 16 ? -15.438 -5.898 -39.844 1 21.11 16 GLY B O 1
ATOM 1483 N N . ALA B 1 17 ? -13.703 -6.477 -39.312 1 21.14 17 ALA B N 1
ATOM 1484 C CA . ALA B 1 17 ? -13.555 -5.051 -39 1 21.14 17 ALA B CA 1
ATOM 1485 C C . ALA B 1 17 ? -13.336 -4.25 -40.281 1 21.14 17 ALA B C 1
ATOM 1487 O O . ALA B 1 17 ? -12.578 -4.668 -41.156 1 21.14 17 ALA B O 1
ATOM 1488 N N . ALA B 1 18 ? -14.289 -3.332 -40.531 1 21.03 18 ALA B N 1
ATOM 1489 C CA . ALA B 1 18 ? -14.531 -2.35 -41.594 1 21.03 18 ALA B CA 1
ATOM 1490 C C . ALA B 1 18 ? -13.297 -1.482 -41.812 1 21.03 18 ALA B C 1
ATOM 1492 O O . ALA B 1 18 ? -12.703 -0.966 -40.875 1 21.03 18 ALA B O 1
ATOM 1493 N N . LEU B 1 19 ? -12.461 -1.759 -42.906 1 21.34 19 LEU B N 1
ATOM 1494 C CA . LEU B 1 19 ? -11.328 -1.176 -43.594 1 21.34 19 LEU B CA 1
ATOM 1495 C C . LEU B 1 19 ? -11.562 0.309 -43.875 1 21.34 19 LEU B C 1
ATOM 1497 O O . LEU B 1 19 ? -12.398 0.673 -44.688 1 21.34 19 LEU B O 1
ATOM 1501 N N . LEU B 1 20 ? -11.844 1.137 -42.781 1 20.67 20 LEU B N 1
ATOM 1502 C CA . LEU B 1 20 ? -12.062 2.529 -43.156 1 20.67 20 LEU B CA 1
ATOM 1503 C C . LEU B 1 20 ? -10.945 3.037 -44.062 1 20.67 20 LEU B C 1
ATOM 1505 O O . LEU B 1 20 ? -9.773 2.99 -43.688 1 20.67 20 LEU B O 1
ATOM 1509 N N . SER B 1 21 ? -11.117 2.984 -45.375 1 19.08 21 SER B N 1
ATOM 1510 C CA . SER B 1 21 ? -10.375 3.406 -46.562 1 19.08 21 SER B CA 1
ATOM 1511 C C . SER B 1 21 ? -9.984 4.879 -46.469 1 19.08 21 SER B C 1
ATOM 1513 O O . SER B 1 21 ? -10.852 5.758 -46.5 1 19.08 21 SER B O 1
ATOM 1515 N N . LEU B 1 22 ? -9.25 5.332 -45.406 1 21.84 22 LEU B N 1
ATOM 1516 C CA . LEU B 1 22 ? -8.828 6.727 -45.469 1 21.84 22 LEU B CA 1
ATOM 1517 C C . LEU B 1 22 ? -8.203 7.062 -46.812 1 21.84 22 LEU B C 1
ATOM 1519 O O . LEU B 1 22 ? -7.227 6.426 -47.219 1 21.84 22 LEU B O 1
ATOM 1523 N N . GLY B 1 23 ? -8.984 7.598 -47.688 1 18.22 23 GLY B N 1
ATOM 1524 C CA . GLY B 1 23 ? -8.75 8.078 -49.031 1 18.22 23 GLY B CA 1
ATOM 1525 C C . GLY B 1 23 ? -7.531 8.977 -49.156 1 18.22 23 GLY B C 1
ATOM 1526 O O . GLY B 1 23 ? -7.031 9.477 -48.156 1 18.22 23 GLY B O 1
ATOM 1527 N N . TYR B 1 24 ? -7.148 9.336 -50.469 1 19.34 24 TYR B N 1
ATOM 1528 C CA . TYR B 1 24 ? -6.098 9.602 -51.438 1 19.34 24 TYR B CA 1
ATOM 1529 C C . TYR B 1 24 ? -5.633 11.055 -51.375 1 19.34 24 TYR B C 1
ATOM 1531 O O . TYR B 1 24 ? -4.773 11.484 -52.125 1 19.34 24 TYR B O 1
ATOM 1539 N N . PHE B 1 25 ? -5.938 11.945 -50.406 1 19.84 25 PHE B N 1
ATOM 1540 C CA . PHE B 1 25 ? -5.844 13.242 -51.062 1 19.84 25 PHE B CA 1
ATOM 1541 C C . PHE B 1 25 ? -4.402 13.555 -51.438 1 19.84 25 PHE B C 1
ATOM 1543 O O . PHE B 1 25 ? -3.506 13.5 -50.594 1 19.84 25 PHE B O 1
ATOM 1550 N N . ALA B 1 26 ? -4.07 13.469 -52.75 1 19.55 26 ALA B N 1
ATOM 1551 C CA . ALA B 1 26 ? -2.861 13.57 -53.562 1 19.55 26 ALA B CA 1
ATOM 1552 C C . ALA B 1 26 ? -2.254 14.969 -53.469 1 19.55 26 ALA B C 1
ATOM 1554 O O . ALA B 1 26 ? -1.122 15.188 -53.906 1 19.55 26 ALA B O 1
ATOM 1555 N N . GLY B 1 27 ? -2.887 16.031 -52.938 1 19.69 27 GLY B N 1
ATOM 1556 C CA . GLY B 1 27 ? -2.529 17.172 -53.75 1 19.69 27 GLY B CA 1
ATOM 1557 C C . GLY B 1 27 ? -1.069 17.562 -53.625 1 19.69 27 GLY B C 1
ATOM 1558 O O . GLY B 1 27 ? -0.43 17.281 -52.625 1 19.69 27 GLY B O 1
ATOM 1559 N N . SER B 1 28 ? -0.475 18.078 -54.781 1 19.62 28 SER B N 1
ATOM 1560 C CA . SER B 1 28 ? 0.79 18.297 -55.469 1 19.62 28 SER B CA 1
ATOM 1561 C C . SER B 1 28 ? 1.603 19.406 -54.812 1 19.62 28 SER B C 1
ATOM 1563 O O . SER B 1 28 ? 2.832 19.422 -54.906 1 19.62 28 SER B O 1
ATOM 1565 N N . SER B 1 29 ? 1.033 20.438 -54.156 1 19.38 29 SER B N 1
ATOM 1566 C CA . SER B 1 29 ? 1.646 21.656 -54.656 1 19.38 29 SER B CA 1
ATOM 1567 C C . SER B 1 29 ? 3.07 21.828 -54.156 1 19.38 29 SER B C 1
ATOM 1569 O O . SER B 1 29 ? 3.348 21.562 -52.969 1 19.38 29 SER B O 1
ATOM 1571 N N . LYS B 1 30 ? 3.986 21.891 -55.094 1 20.41 30 LYS B N 1
ATOM 1572 C CA . LYS B 1 30 ? 5.441 21.969 -55.188 1 20.41 30 LYS B CA 1
ATOM 1573 C C . LYS B 1 30 ? 5.957 23.234 -54.5 1 20.41 30 LYS B C 1
ATOM 1575 O O . LYS B 1 30 ? 7.16 23.5 -54.5 1 20.41 30 LYS B O 1
ATOM 1580 N N . ALA B 1 31 ? 5.168 24.062 -53.75 1 19.06 31 ALA B N 1
ATOM 1581 C CA . ALA B 1 31 ? 5.723 25.406 -53.875 1 19.06 31 ALA B CA 1
ATOM 1582 C C . ALA B 1 31 ? 7.117 25.5 -53.281 1 19.06 31 ALA B C 1
ATOM 1584 O O . ALA B 1 31 ? 7.445 24.734 -52.344 1 19.06 31 ALA B O 1
ATOM 1585 N N . LYS B 1 32 ? 7.895 26.344 -54.031 1 21.58 32 LYS B N 1
ATOM 1586 C CA . LYS B 1 32 ? 9.281 26.781 -54.125 1 21.58 32 LYS B CA 1
ATOM 1587 C C . LYS B 1 32 ? 9.758 27.422 -52.844 1 21.58 32 LYS B C 1
ATOM 1589 O O . LYS B 1 32 ? 9.117 28.344 -52.312 1 21.58 32 LYS B O 1
ATOM 1594 N N . PHE B 1 33 ? 10.383 26.641 -51.938 1 20.92 33 PHE B N 1
ATOM 1595 C CA . PHE B 1 33 ? 10.984 27.047 -50.656 1 20.92 33 PHE B CA 1
ATOM 1596 C C . PHE B 1 33 ? 12.008 28.156 -50.875 1 20.92 33 PHE B C 1
ATOM 1598 O O . PHE B 1 33 ? 13.016 27.953 -51.562 1 20.92 33 PHE B O 1
ATOM 1605 N N . ARG B 1 34 ? 11.414 29.359 -51.281 1 21.28 34 ARG B N 1
ATOM 1606 C CA . ARG B 1 34 ? 12.43 30.391 -51.375 1 21.28 34 ARG B CA 1
ATOM 1607 C C . ARG B 1 34 ? 13.336 30.406 -50.156 1 21.28 34 ARG B C 1
ATOM 1609 O O . ARG B 1 34 ? 12.875 30.141 -49.031 1 21.28 34 ARG B O 1
ATOM 1616 N N . SER B 1 35 ? 14.578 30.406 -50.406 1 21.09 35 SER B N 1
ATOM 1617 C CA . SER B 1 35 ? 15.844 30.266 -49.688 1 21.09 35 SER B CA 1
ATOM 1618 C C . SER B 1 35 ? 16.047 31.406 -48.719 1 21.09 35 SER B C 1
ATOM 1620 O O . SER B 1 35 ? 17.031 31.422 -47.969 1 21.09 35 SER B O 1
ATOM 1622 N N . SER B 1 36 ? 14.891 32.094 -48.281 1 20.53 36 SER B N 1
ATOM 1623 C CA . SER B 1 36 ? 15.43 33.312 -47.688 1 20.53 36 SER B CA 1
ATOM 1624 C C . SER B 1 36 ? 16.438 33 -46.594 1 20.53 36 SER B C 1
ATOM 1626 O O . SER B 1 36 ? 16.328 31.984 -45.906 1 20.53 36 SER B O 1
ATOM 1628 N N . SER B 1 37 ? 17.547 33.719 -46.688 1 23.55 37 SER B N 1
ATOM 1629 C CA . SER B 1 37 ? 18.844 33.812 -46.031 1 23.55 37 SER B CA 1
ATOM 1630 C C . SER B 1 37 ? 18.688 34.219 -44.562 1 23.55 37 SER B C 1
ATOM 1632 O O . SER B 1 37 ? 18.281 35.344 -44.25 1 23.55 37 SER B O 1
ATOM 1634 N N . SER B 1 38 ? 17.859 33.438 -43.844 1 21.42 38 SER B N 1
ATOM 1635 C CA . SER B 1 38 ? 17.594 33.938 -42.5 1 21.42 38 SER B CA 1
ATOM 1636 C C . SER B 1 38 ? 18.891 34.156 -41.719 1 21.42 38 SER B C 1
ATOM 1638 O O . SER B 1 38 ? 19.844 33.375 -41.875 1 21.42 38 SER B O 1
ATOM 1640 N N . SER B 1 39 ? 19.219 35.469 -41.5 1 24.8 39 SER B N 1
ATOM 1641 C CA . SER B 1 39 ? 20.188 36.062 -40.594 1 24.8 39 SER B CA 1
ATOM 1642 C C . SER B 1 39 ? 20.172 35.375 -39.25 1 24.8 39 SER B C 1
ATOM 1644 O O . SER B 1 39 ? 19.109 35.125 -38.688 1 24.8 39 SER B O 1
ATOM 1646 N N . THR B 1 40 ? 21.25 34.625 -39.031 1 26.45 40 THR B N 1
ATOM 1647 C CA . THR B 1 40 ? 21.641 33.75 -37.938 1 26.45 40 THR B CA 1
ATOM 1648 C C . THR B 1 40 ? 21.688 34.562 -36.625 1 26.45 40 THR B C 1
ATOM 1650 O O . THR B 1 40 ? 22.578 35.375 -36.438 1 26.45 40 THR B O 1
ATOM 1653 N N . THR B 1 41 ? 20.562 35.344 -36.344 1 25.5 41 THR B N 1
ATOM 1654 C CA . THR B 1 41 ? 20.719 35.969 -35.031 1 25.5 41 THR B CA 1
ATOM 1655 C C . THR B 1 41 ? 21.172 34.938 -33.969 1 25.5 41 THR B C 1
ATOM 1657 O O . THR B 1 41 ? 20.641 33.844 -33.938 1 25.5 41 THR B O 1
ATOM 1660 N N . ALA B 1 42 ? 22.422 35.156 -33.469 1 24.78 42 ALA B N 1
ATOM 1661 C CA . ALA B 1 42 ? 23.141 34.469 -32.375 1 24.78 42 ALA B CA 1
ATOM 1662 C C . ALA B 1 42 ? 22.281 34.375 -31.125 1 24.78 42 ALA B C 1
ATOM 1664 O O . ALA B 1 42 ? 22.016 35.406 -30.469 1 24.78 42 ALA B O 1
ATOM 1665 N N . LEU B 1 43 ? 21.094 33.719 -31.234 1 25.2 43 LEU B N 1
ATOM 1666 C CA . LEU B 1 43 ? 20.344 33.562 -30 1 25.2 43 LEU B CA 1
ATOM 1667 C C . LEU B 1 43 ? 21.219 33.031 -28.875 1 25.2 43 LEU B C 1
ATOM 1669 O O . LEU B 1 43 ? 21.938 32.062 -29.047 1 25.2 43 LEU B O 1
ATOM 1673 N N . SER B 1 44 ? 21.688 34 -28.047 1 23.36 44 SER B N 1
ATOM 1674 C CA . SER B 1 44 ? 22.297 33.719 -26.766 1 23.36 44 SER B CA 1
ATOM 1675 C C . SER B 1 44 ? 21.625 32.531 -26.094 1 23.36 44 SER B C 1
ATOM 1677 O O . SER B 1 44 ? 20.391 32.469 -26.016 1 23.36 44 SER B O 1
ATOM 1679 N N . LYS B 1 45 ? 22.266 31.375 -26.344 1 29.72 45 LYS B N 1
ATOM 1680 C CA . LYS B 1 45 ? 21.922 30.125 -25.656 1 29.72 45 LYS B CA 1
ATOM 1681 C C . LYS B 1 45 ? 21.578 30.391 -24.188 1 29.72 45 LYS B C 1
ATOM 1683 O O . LYS B 1 45 ? 22.453 30.719 -23.391 1 29.72 45 LYS B O 1
ATOM 1688 N N . GLY B 1 46 ? 20.484 31.125 -23.938 1 25.58 46 GLY B N 1
ATOM 1689 C CA . GLY B 1 46 ? 20.016 31.094 -22.562 1 25.58 46 GLY B CA 1
ATOM 1690 C C . GLY B 1 46 ? 20.266 29.781 -21.859 1 25.58 46 GLY B C 1
ATOM 1691 O O . GLY B 1 46 ? 20.047 28.719 -22.438 1 25.58 46 GLY B O 1
ATOM 1692 N N . ALA B 1 47 ? 21.297 29.734 -21.031 1 28.52 47 ALA B N 1
ATOM 1693 C CA . ALA B 1 47 ? 21.484 28.609 -20.109 1 28.52 47 ALA B CA 1
ATOM 1694 C C . ALA B 1 47 ? 20.125 28.094 -19.609 1 28.52 47 ALA B C 1
ATOM 1696 O O . ALA B 1 47 ? 19.375 28.828 -18.969 1 28.52 47 ALA B O 1
ATOM 1697 N N . VAL B 1 48 ? 19.406 27.453 -20.5 1 28.52 48 VAL B N 1
ATOM 1698 C CA . VAL B 1 48 ? 18.344 26.656 -19.891 1 28.52 48 VAL B CA 1
ATOM 1699 C C . VAL B 1 48 ? 18.828 26.062 -18.562 1 28.52 48 VAL B C 1
ATOM 1701 O O . VAL B 1 48 ? 19.891 25.438 -18.516 1 28.52 48 VAL B O 1
ATOM 1704 N N . ALA B 1 49 ? 18.594 26.75 -17.453 1 30.22 49 ALA B N 1
ATOM 1705 C CA . ALA B 1 49 ? 18.547 26.094 -16.156 1 30.22 49 ALA B CA 1
ATOM 1706 C C . ALA B 1 49 ? 18.297 24.594 -16.312 1 30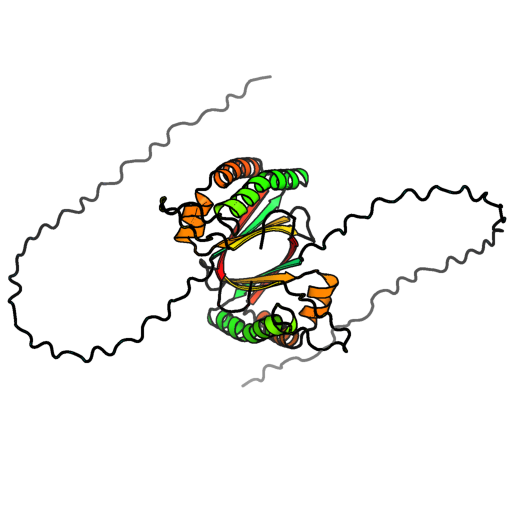.22 49 ALA B C 1
ATOM 1708 O O . ALA B 1 49 ? 17.531 24.172 -17.172 1 30.22 49 ALA B O 1
ATOM 1709 N N . SER B 1 50 ? 19.328 23.812 -16.203 1 30.67 50 SER B N 1
ATOM 1710 C CA . SER B 1 50 ? 19.281 22.375 -16.031 1 30.67 50 SER B CA 1
ATOM 1711 C C . SER B 1 50 ? 17.922 21.922 -15.469 1 30.67 50 SER B C 1
ATOM 1713 O O . SER B 1 50 ? 17.406 22.531 -14.523 1 30.67 50 SER B O 1
ATOM 1715 N N . THR B 1 51 ? 17.047 21.516 -16.281 1 34.5 51 THR B N 1
ATOM 1716 C CA . THR B 1 51 ? 15.922 20.672 -15.906 1 34.5 51 THR B CA 1
ATOM 1717 C C . THR B 1 51 ? 16.219 19.906 -14.625 1 34.5 51 THR B C 1
ATOM 1719 O O . THR B 1 51 ? 17.234 19.203 -14.539 1 34.5 51 THR B O 1
ATOM 1722 N N . THR B 1 52 ? 16.109 20.438 -13.469 1 36.16 52 THR B N 1
ATOM 1723 C CA . THR B 1 52 ? 15.977 19.625 -12.258 1 36.16 52 THR B CA 1
ATOM 1724 C C . THR B 1 52 ? 15.625 18.188 -12.609 1 36.16 52 THR B C 1
ATOM 1726 O O . THR B 1 52 ? 14.672 17.938 -13.352 1 36.16 52 THR B O 1
ATOM 1729 N N . ASP B 1 53 ? 16.547 17.266 -12.836 1 38.19 53 ASP B N 1
ATOM 1730 C CA . ASP B 1 53 ? 16.391 15.812 -12.906 1 38.19 53 ASP B CA 1
ATOM 1731 C C . ASP B 1 53 ? 15.062 15.367 -12.305 1 38.19 53 ASP B C 1
ATOM 1733 O O . ASP B 1 53 ? 14.844 15.508 -11.102 1 38.19 53 ASP B O 1
ATOM 1737 N N . SER B 1 54 ? 13.961 15.672 -12.758 1 45.03 54 SER B N 1
ATOM 1738 C CA . SER B 1 54 ? 12.648 15.188 -12.359 1 45.03 54 SER B CA 1
ATOM 1739 C C . SER B 1 54 ? 12.734 13.773 -11.773 1 45.03 54 SER B C 1
ATOM 1741 O O . SER B 1 54 ? 12.953 12.812 -12.508 1 45.03 54 SER B O 1
ATOM 1743 N N . GLU B 1 55 ? 13.492 13.531 -10.695 1 55.97 55 GLU B N 1
ATOM 1744 C CA . GLU B 1 55 ? 13.602 12.258 -9.992 1 55.97 55 GLU B CA 1
ATOM 1745 C C . GLU B 1 55 ? 12.344 11.414 -10.188 1 55.97 55 GLU B C 1
ATOM 1747 O O . GLU B 1 55 ? 11.227 11.883 -9.961 1 55.97 55 GLU B O 1
ATOM 1752 N N . GLN B 1 56 ? 12.438 10.445 -11.117 1 74.25 56 GLN B N 1
ATOM 1753 C CA . GLN B 1 56 ? 11.344 9.531 -11.406 1 74.25 56 GLN B CA 1
ATOM 1754 C C . GLN B 1 56 ? 10.734 8.977 -10.117 1 74.25 56 GLN B C 1
ATOM 1756 O O . GLN B 1 56 ? 11.453 8.492 -9.242 1 74.25 56 GLN B O 1
ATOM 1761 N N . ARG B 1 57 ? 9.508 9.352 -9.844 1 91.94 57 ARG B N 1
ATOM 1762 C CA . ARG B 1 57 ? 8.758 8.906 -8.672 1 91.94 57 ARG B CA 1
ATOM 1763 C C . ARG B 1 57 ? 8.305 7.461 -8.828 1 91.94 57 ARG B C 1
ATOM 1765 O O . ARG B 1 57 ? 8.008 7.012 -9.93 1 91.94 57 ARG B O 1
ATOM 1772 N N . ALA B 1 58 ? 8.375 6.777 -7.785 1 98.19 58 ALA B N 1
ATOM 1773 C CA . ALA B 1 58 ? 8.047 5.355 -7.793 1 98.19 58 ALA B CA 1
ATOM 1774 C C . ALA B 1 58 ? 6.617 5.125 -8.281 1 98.19 58 ALA B C 1
ATOM 1776 O O . ALA B 1 58 ? 5.723 5.926 -7.996 1 98.19 58 ALA B O 1
ATOM 1777 N N . PHE B 1 59 ? 6.512 4.105 -9.062 1 98.69 59 PHE B N 1
ATOM 1778 C CA . PHE B 1 59 ? 5.223 3.596 -9.508 1 98.69 59 PHE B CA 1
ATOM 1779 C C . PHE B 1 59 ? 4.691 2.539 -8.547 1 98.69 59 PHE B C 1
ATOM 1781 O O . PHE B 1 59 ? 5.406 1.6 -8.195 1 98.69 59 PHE B O 1
ATOM 1788 N N . VAL B 1 60 ? 3.459 2.746 -8.109 1 98.88 60 VAL B N 1
ATOM 1789 C CA . VAL B 1 60 ? 2.873 1.866 -7.105 1 98.88 60 VAL B CA 1
ATOM 1790 C C . VAL B 1 60 ? 1.665 1.14 -7.695 1 98.88 60 VAL B C 1
ATOM 1792 O O . VAL B 1 60 ? 0.824 1.755 -8.352 1 98.88 60 VAL B O 1
ATOM 1795 N N . LEU B 1 61 ? 1.582 -0.149 -7.504 1 98.81 61 LEU B N 1
ATOM 1796 C CA . LEU B 1 61 ? 0.407 -0.959 -7.809 1 98.81 61 LEU B CA 1
ATOM 1797 C C . LEU B 1 61 ? -0.174 -1.571 -6.539 1 98.81 61 LEU B C 1
ATOM 1799 O O . LEU B 1 61 ? 0.533 -2.254 -5.793 1 98.81 61 LEU B O 1
ATOM 1803 N N . ALA B 1 62 ? -1.358 -1.259 -6.227 1 98.81 62 ALA B N 1
ATOM 1804 C CA . ALA B 1 62 ? -2.143 -1.909 -5.18 1 98.81 62 ALA B CA 1
ATOM 1805 C C . ALA B 1 62 ? -3.143 -2.895 -5.777 1 98.81 62 ALA B C 1
ATOM 1807 O O . ALA B 1 62 ? -4.086 -2.494 -6.465 1 98.81 62 ALA B O 1
ATOM 1808 N N . VAL B 1 63 ? -2.947 -4.188 -5.516 1 98.75 63 VAL B N 1
ATOM 1809 C CA . VAL B 1 63 ? -3.801 -5.234 -6.066 1 98.75 63 VAL B CA 1
ATOM 1810 C C . VAL B 1 63 ? -4.613 -5.887 -4.949 1 98.75 63 VAL B C 1
ATOM 1812 O O . VAL B 1 63 ? -4.051 -6.527 -4.059 1 98.75 63 VAL B O 1
ATOM 1815 N N . ASN B 1 64 ? -5.859 -5.691 -4.984 1 98.75 64 ASN B N 1
ATOM 1816 C CA . ASN B 1 64 ? -6.773 -6.309 -4.031 1 98.75 64 ASN B CA 1
ATOM 1817 C C . ASN B 1 64 ? -7.391 -7.586 -4.59 1 98.75 64 ASN B C 1
ATOM 1819 O O . ASN B 1 64 ? -7.93 -7.59 -5.695 1 98.75 64 ASN B O 1
ATOM 1823 N N . LEU B 1 65 ? -7.293 -8.648 -3.828 1 98.88 65 LEU B N 1
ATOM 1824 C CA . LEU B 1 65 ? -7.879 -9.93 -4.184 1 98.88 65 LEU B CA 1
ATOM 1825 C C . LEU B 1 65 ? -8.922 -10.359 -3.152 1 98.88 65 LEU B C 1
ATOM 1827 O O . LEU B 1 65 ? -8.656 -10.32 -1.948 1 98.88 65 LEU B O 1
ATOM 1831 N N . LYS B 1 66 ? -10.07 -10.703 -3.609 1 98.94 66 LYS B N 1
ATOM 1832 C CA . LYS B 1 66 ? -11.109 -11.281 -2.764 1 98.94 66 LYS B CA 1
ATOM 1833 C C . LYS B 1 66 ? -11.383 -12.734 -3.145 1 98.94 66 LYS B C 1
ATOM 1835 O O . LYS B 1 66 ? -11.883 -13.008 -4.234 1 98.94 66 LYS B O 1
ATOM 1840 N N . PHE B 1 67 ? -11.102 -13.609 -2.26 1 98.94 67 PHE B N 1
ATOM 1841 C CA . PHE B 1 67 ? -11.242 -15.039 -2.518 1 98.94 67 PHE B CA 1
ATOM 1842 C C . PHE B 1 67 ? -12.617 -15.531 -2.078 1 98.94 67 PHE B C 1
ATOM 1844 O O . PHE B 1 67 ? -13.219 -14.977 -1.161 1 98.94 67 PHE B O 1
ATOM 1851 N N . THR B 1 68 ? -13.023 -16.578 -2.719 1 98.88 68 THR B N 1
ATOM 1852 C CA . THR B 1 68 ? -14.32 -17.172 -2.4 1 98.88 68 THR B CA 1
ATOM 1853 C C . THR B 1 68 ? -14.227 -18.031 -1.15 1 98.88 68 THR B C 1
ATOM 1855 O O . THR B 1 68 ? -15.172 -18.109 -0.365 1 98.88 68 THR B O 1
ATOM 1858 N N . THR B 1 69 ? -13.094 -18.734 -0.979 1 98.81 69 THR B N 1
ATOM 1859 C CA . THR B 1 69 ? -12.883 -19.594 0.186 1 98.81 69 THR B CA 1
ATOM 1860 C C . THR B 1 69 ? -11.484 -19.391 0.755 1 98.81 69 THR B C 1
ATOM 1862 O O . THR B 1 69 ? -10.602 -18.859 0.076 1 98.81 69 THR B O 1
ATOM 1865 N N . LEU B 1 70 ? -11.336 -19.844 2.006 1 98.75 70 LEU B N 1
ATOM 1866 C CA . LEU B 1 70 ? -10.016 -19.828 2.623 1 98.75 70 LEU B CA 1
ATOM 1867 C C . LEU B 1 70 ? -9.055 -20.766 1.88 1 98.75 70 LEU B C 1
ATOM 1869 O O . LEU B 1 70 ? -7.859 -20.484 1.792 1 98.75 70 LEU B O 1
ATOM 1873 N N . THR B 1 71 ? -9.594 -21.781 1.347 1 98.69 71 THR B N 1
ATOM 1874 C CA . THR B 1 71 ? -8.766 -22.703 0.569 1 98.69 71 THR B CA 1
ATOM 1875 C C . THR B 1 71 ? -8.195 -22 -0.661 1 98.69 71 THR B C 1
ATOM 1877 O O . THR B 1 71 ? -7.012 -22.156 -0.972 1 98.69 71 THR B O 1
ATOM 1880 N N . HIS B 1 72 ? -9.031 -21.25 -1.366 1 98.88 72 HIS B N 1
ATOM 1881 C CA . HIS B 1 72 ? -8.547 -20.484 -2.51 1 98.88 72 HIS B CA 1
ATOM 1882 C C . HIS B 1 72 ? -7.465 -19.5 -2.09 1 98.88 72 HIS B C 1
ATOM 1884 O O . HIS B 1 72 ? -6.441 -19.359 -2.77 1 98.88 72 HIS B O 1
ATOM 1890 N N . ARG B 1 73 ? -7.68 -18.875 -0.982 1 98.94 73 ARG B N 1
ATOM 1891 C CA . ARG B 1 73 ? -6.699 -17.922 -0.476 1 98.94 73 ARG B CA 1
ATOM 1892 C C . ARG B 1 73 ? -5.371 -18.594 -0.179 1 98.94 73 ARG B C 1
ATOM 1894 O O . ARG B 1 73 ? -4.312 -18.109 -0.586 1 98.94 73 ARG B O 1
ATOM 1901 N N . ASP B 1 74 ? -5.438 -19.672 0.502 1 98.81 74 ASP B N 1
ATOM 1902 C CA . ASP B 1 74 ? -4.223 -20.391 0.889 1 98.81 74 ASP B CA 1
ATOM 1903 C C . ASP B 1 74 ? -3.48 -20.906 -0.338 1 98.81 74 ASP B C 1
ATOM 1905 O O . ASP B 1 74 ? -2.248 -20.891 -0.38 1 98.81 74 ASP B O 1
ATOM 1909 N N . THR B 1 75 ? -4.211 -21.375 -1.302 1 98.81 75 THR B N 1
ATOM 1910 C CA . THR B 1 75 ? -3.605 -21.797 -2.561 1 98.81 75 THR B CA 1
ATOM 1911 C C . THR B 1 75 ? -2.902 -20.625 -3.238 1 98.81 75 THR B C 1
ATOM 1913 O O . THR B 1 75 ? -1.785 -20.781 -3.74 1 98.81 75 THR B O 1
ATOM 1916 N N . PHE B 1 76 ? -3.559 -19.516 -3.295 1 98.94 76 PHE B N 1
ATOM 1917 C CA . PHE B 1 76 ? -2.961 -18.312 -3.861 1 98.94 76 PHE B CA 1
ATOM 1918 C C . PHE B 1 76 ? -1.639 -17.984 -3.176 1 98.94 76 PHE B C 1
ATOM 1920 O O . PHE B 1 76 ? -0.647 -17.672 -3.842 1 98.94 76 PHE B O 1
ATOM 1927 N N . LEU B 1 77 ? -1.657 -18.031 -1.843 1 98.94 77 LEU B N 1
ATOM 1928 C CA . LEU B 1 77 ? -0.448 -17.703 -1.095 1 98.94 77 LEU B CA 1
ATOM 1929 C C . LEU B 1 77 ? 0.686 -18.656 -1.45 1 98.94 77 LEU B C 1
ATOM 1931 O O . LEU B 1 77 ? 1.85 -18.25 -1.508 1 98.94 77 LEU B O 1
ATOM 1935 N N . GLN B 1 78 ? 0.362 -19.859 -1.711 1 98.81 78 GLN B N 1
ATOM 1936 C CA . GLN B 1 78 ? 1.358 -20.828 -2.164 1 98.81 78 GLN B CA 1
ATOM 1937 C C . GLN B 1 78 ? 1.849 -20.484 -3.57 1 98.81 78 GLN B C 1
ATOM 1939 O O . GLN B 1 78 ? 3.043 -20.594 -3.857 1 98.81 78 GLN B O 1
ATOM 1944 N N . LEU B 1 79 ? 0.938 -20.078 -4.383 1 98.75 79 LEU B N 1
ATOM 1945 C CA . LEU B 1 79 ? 1.251 -19.812 -5.785 1 98.75 79 LEU B CA 1
ATOM 1946 C C . LEU B 1 79 ? 2.127 -18.578 -5.918 1 98.75 79 LEU B C 1
ATOM 1948 O O . LEU B 1 79 ? 2.969 -18.5 -6.816 1 98.75 79 LEU B O 1
ATOM 1952 N N . ILE B 1 80 ? 1.961 -17.562 -5.051 1 98.88 80 ILE B N 1
ATOM 1953 C CA . ILE B 1 80 ? 2.65 -16.297 -5.246 1 98.88 80 ILE B CA 1
ATOM 1954 C C . ILE B 1 80 ? 4.023 -16.344 -4.582 1 98.88 80 ILE B C 1
ATOM 1956 O O . ILE B 1 80 ? 4.875 -15.492 -4.832 1 98.88 80 ILE B O 1
ATOM 1960 N N . ASP B 1 81 ? 4.262 -17.328 -3.742 1 98.81 81 ASP B N 1
ATOM 1961 C CA . ASP B 1 81 ? 5.512 -17.422 -2.996 1 98.81 81 ASP B CA 1
ATOM 1962 C C . ASP B 1 81 ? 6.715 -17.438 -3.939 1 98.81 81 ASP B C 1
ATOM 1964 O O . ASP B 1 81 ? 7.652 -16.656 -3.775 1 98.81 81 ASP B O 1
ATOM 1968 N N . PRO B 1 82 ? 6.734 -18.234 -5.012 1 98.75 82 PRO B N 1
ATOM 1969 C CA . PRO B 1 82 ? 7.875 -18.203 -5.926 1 98.75 82 PRO B CA 1
ATOM 1970 C C . PRO B 1 82 ? 8.062 -16.859 -6.605 1 98.75 82 PRO B C 1
ATOM 1972 O O . PRO B 1 82 ? 9.195 -16.469 -6.914 1 98.75 82 PRO B O 1
ATOM 1975 N N . VAL B 1 83 ? 6.977 -16.141 -6.867 1 98.81 83 VAL B N 1
ATOM 1976 C CA . VAL B 1 83 ? 7.078 -14.805 -7.445 1 98.81 83 VAL B CA 1
ATOM 1977 C C . VAL B 1 83 ? 7.805 -13.875 -6.473 1 98.81 83 VAL B C 1
ATOM 1979 O O . VAL B 1 83 ? 8.734 -13.164 -6.859 1 98.81 83 VAL B O 1
ATOM 1982 N N . CYS B 1 84 ? 7.348 -13.914 -5.23 1 98.75 84 CYS B N 1
ATOM 1983 C CA . CYS B 1 84 ? 7.961 -13.07 -4.215 1 98.75 84 CYS B CA 1
ATOM 1984 C C . CYS B 1 84 ? 9.461 -13.328 -4.121 1 98.75 84 CYS B C 1
ATOM 1986 O O . CYS B 1 84 ? 10.25 -12.383 -4.059 1 98.75 84 CYS B O 1
ATOM 1988 N N . LYS B 1 85 ? 9.82 -14.555 -4.117 1 98.19 85 LYS B N 1
ATOM 1989 C CA . LYS B 1 85 ? 11.227 -14.93 -4.023 1 98.19 85 LYS B CA 1
ATOM 1990 C C . LYS B 1 85 ? 12 -14.484 -5.262 1 98.19 85 LYS B C 1
ATOM 1992 O O . LYS B 1 85 ? 13.125 -13.992 -5.156 1 98.19 85 LYS B O 1
ATOM 1997 N N . ASP B 1 86 ? 11.453 -14.68 -6.391 1 97.56 86 ASP B N 1
ATOM 1998 C CA . ASP B 1 86 ? 12.094 -14.273 -7.637 1 97.56 86 ASP B CA 1
ATOM 1999 C C . ASP B 1 86 ? 12.266 -12.758 -7.707 1 97.56 86 ASP B C 1
ATOM 2001 O O . ASP B 1 86 ? 13.312 -12.266 -8.133 1 97.56 86 ASP B O 1
ATOM 2005 N N . VAL B 1 87 ? 11.227 -12.016 -7.367 1 97.94 87 VAL B N 1
ATOM 2006 C CA . VAL B 1 87 ? 11.281 -10.562 -7.367 1 97.94 87 VAL B CA 1
ATOM 2007 C C . VAL B 1 87 ? 12.383 -10.078 -6.43 1 97.94 87 VAL B C 1
ATOM 2009 O O . VAL B 1 87 ? 13.188 -9.211 -6.793 1 97.94 87 VAL B O 1
ATOM 2012 N N . LEU B 1 88 ? 12.43 -10.641 -5.262 1 97.19 88 LEU B N 1
ATOM 2013 C CA . LEU B 1 88 ? 13.469 -10.289 -4.301 1 97.19 88 LEU B CA 1
ATOM 2014 C C . LEU B 1 88 ? 14.859 -10.523 -4.891 1 97.19 88 LEU B C 1
ATOM 2016 O O . LEU B 1 88 ? 15.734 -9.664 -4.773 1 97.19 88 LEU B O 1
ATOM 2020 N N . ALA B 1 89 ? 15.039 -11.57 -5.566 1 95.38 89 ALA B N 1
ATOM 2021 C CA . ALA B 1 89 ? 16.344 -12.023 -6.031 1 95.38 89 ALA B CA 1
ATOM 2022 C C . ALA B 1 89 ? 16.734 -11.336 -7.34 1 95.38 89 ALA B C 1
ATOM 2024 O O . ALA B 1 89 ? 17.906 -11.008 -7.559 1 95.38 89 ALA B O 1
ATOM 2025 N N . ASN B 1 90 ? 15.773 -11.047 -8.172 1 94.19 90 ASN B N 1
ATOM 2026 C CA . ASN B 1 90 ? 16.109 -10.703 -9.555 1 94.19 90 ASN B CA 1
ATOM 2027 C C . ASN B 1 90 ? 15.609 -9.305 -9.914 1 94.19 90 ASN B C 1
ATOM 2029 O O . ASN B 1 90 ? 15.906 -8.797 -11 1 94.19 90 ASN B O 1
ATOM 2033 N N . GLU B 1 91 ? 14.883 -8.695 -9.094 1 96.12 91 GLU B N 1
ATOM 2034 C CA . GLU B 1 91 ? 14.391 -7.348 -9.359 1 96.12 91 GLU B CA 1
ATOM 2035 C C . GLU B 1 91 ? 14.656 -6.418 -8.18 1 96.12 91 GLU B C 1
ATOM 2037 O O . GLU B 1 91 ? 14.625 -5.195 -8.328 1 96.12 91 GLU B O 1
ATOM 2042 N N . GLY B 1 92 ? 14.781 -7.086 -7.039 1 95.56 92 GLY B N 1
ATOM 2043 C CA . GLY B 1 92 ? 14.828 -6.367 -5.777 1 95.56 92 GLY B CA 1
ATOM 2044 C C . GLY B 1 92 ? 16.234 -6.223 -5.23 1 95.56 92 GLY B C 1
ATOM 2045 O O . GLY B 1 92 ? 17.203 -6.148 -5.992 1 95.56 92 GLY B O 1
ATOM 2046 N N . PRO B 1 93 ? 16.359 -6.023 -3.975 1 93.31 93 PRO B N 1
ATOM 2047 C CA . PRO B 1 93 ? 17.625 -5.625 -3.352 1 93.31 93 PRO B CA 1
ATOM 2048 C C . PRO B 1 93 ? 18.688 -6.715 -3.43 1 93.31 93 PRO B C 1
ATOM 2050 O O . PRO B 1 93 ? 19.875 -6.438 -3.232 1 93.31 93 PRO B O 1
ATOM 2053 N N . LEU B 1 94 ? 18.281 -7.918 -3.619 1 92.19 94 LEU B N 1
ATOM 2054 C CA . LEU B 1 94 ? 19.266 -8.984 -3.682 1 92.19 94 LEU B CA 1
ATOM 2055 C C . LEU B 1 94 ? 19.828 -9.133 -5.094 1 92.19 94 LEU B C 1
ATOM 2057 O O . LEU B 1 94 ? 20.688 -9.977 -5.348 1 92.19 94 LEU B O 1
ATOM 2061 N N . LEU B 1 95 ? 19.203 -8.328 -5.859 1 85.94 95 LEU B N 1
ATOM 2062 C CA . LEU B 1 95 ? 19.719 -8.352 -7.223 1 85.94 95 LEU B CA 1
ATOM 2063 C C . LEU B 1 95 ? 21.234 -8.188 -7.238 1 85.94 95 LEU B C 1
ATOM 2065 O O . LEU B 1 95 ? 21.766 -7.254 -6.637 1 85.94 95 LEU B O 1
ATOM 2069 N N . LYS B 1 96 ? 21.922 -9.406 -7.105 1 65.19 96 LYS B N 1
ATOM 2070 C CA . LYS B 1 96 ? 23.375 -9.422 -7.242 1 65.19 96 LYS B CA 1
ATOM 2071 C C . LYS B 1 96 ? 23.812 -8.703 -8.508 1 65.19 96 LYS B C 1
ATOM 2073 O O . LYS B 1 96 ? 23.125 -8.75 -9.531 1 65.19 96 LYS B O 1
ATOM 2078 N N . GLN B 1 97 ? 24.312 -7.5 -8.242 1 53.34 97 GLN B N 1
ATOM 2079 C CA . GLN B 1 97 ? 24.906 -6.852 -9.406 1 53.34 97 GLN B CA 1
ATOM 2080 C C . GLN B 1 97 ? 25.578 -7.875 -10.32 1 53.34 97 GLN B C 1
ATOM 2082 O O . GLN B 1 97 ? 26.641 -8.391 -9.992 1 53.34 97 GLN B O 1
ATOM 2087 N N . THR B 1 98 ? 25.094 -8.93 -10.477 1 47.47 98 THR B N 1
ATOM 2088 C CA . THR B 1 98 ? 25.891 -9.711 -11.414 1 47.47 98 THR B CA 1
ATOM 2089 C C . THR B 1 98 ? 26.656 -8.797 -12.367 1 47.47 98 THR B C 1
ATOM 2091 O O . THR B 1 98 ? 26.297 -7.633 -12.547 1 47.47 98 THR B O 1
ATOM 2094 N N . SER B 1 99 ? 27.766 -9.531 -13.18 1 41.97 99 SER B N 1
ATOM 2095 C CA . SER B 1 99 ? 28.984 -9.172 -13.898 1 41.97 99 SER B CA 1
ATOM 2096 C C . SER B 1 99 ? 28.75 -7.938 -14.773 1 41.97 99 SER B C 1
ATOM 2098 O O . SER B 1 99 ? 27.625 -7.637 -15.156 1 41.97 99 SER B O 1
ATOM 2100 N N . ALA B 1 100 ? 29.922 -7.133 -15.125 1 40.28 100 ALA B N 1
ATOM 2101 C CA . ALA B 1 100 ? 30.359 -6.164 -16.125 1 40.28 100 ALA B CA 1
ATOM 2102 C C . ALA B 1 100 ? 29.656 -6.383 -17.453 1 40.28 100 ALA B C 1
ATOM 2104 O O . ALA B 1 100 ? 29.859 -5.633 -18.406 1 40.28 100 ALA B O 1
ATOM 2105 N N . THR B 1 101 ? 29.453 -7.688 -17.859 1 39.69 101 THR B N 1
ATOM 2106 C CA . THR B 1 101 ? 29.281 -7.891 -19.281 1 39.69 101 THR B CA 1
ATOM 2107 C C . THR B 1 101 ? 27.859 -7.504 -19.719 1 39.69 101 THR B C 1
ATOM 2109 O O . THR B 1 101 ? 27.625 -7.223 -20.891 1 39.69 101 THR B O 1
ATOM 2112 N N . SER B 1 102 ? 26.625 -8.25 -19.172 1 41.28 102 SER B N 1
ATOM 2113 C CA . SER B 1 102 ? 25.359 -8.133 -19.891 1 41.28 102 SER B CA 1
ATOM 2114 C C . SER B 1 102 ? 24.625 -6.855 -19.5 1 41.28 102 SER B C 1
ATOM 2116 O O . SER B 1 102 ? 24.781 -6.363 -18.375 1 41.28 102 SER B O 1
ATOM 2118 N N . ASN B 1 103 ? 23.984 -6.09 -20.344 1 40.78 103 ASN B N 1
ATOM 2119 C CA . ASN B 1 103 ? 23.156 -4.898 -20.469 1 40.78 103 ASN B CA 1
ATOM 2120 C C . ASN B 1 103 ? 22.062 -4.859 -19.406 1 40.78 103 ASN B C 1
ATOM 2122 O O . ASN B 1 103 ? 21.078 -4.133 -19.547 1 40.78 103 ASN B O 1
ATOM 2126 N N . SER B 1 104 ? 21.859 -5.992 -18.625 1 47.44 104 SER B N 1
ATOM 2127 C CA . SER B 1 104 ? 20.703 -5.992 -17.719 1 47.44 104 SER B CA 1
ATOM 2128 C C . SER B 1 104 ? 20.891 -4.984 -16.594 1 47.44 104 SER B C 1
ATOM 2130 O O . SER B 1 104 ? 21.984 -4.824 -16.062 1 47.44 104 SER B O 1
ATOM 2132 N N . SER B 1 105 ? 20.062 -4.09 -16.469 1 55 105 SER B N 1
ATOM 2133 C CA . SER B 1 105 ? 20.125 -3.008 -15.492 1 55 105 SER B CA 1
ATOM 2134 C C . SER B 1 105 ? 20.406 -3.545 -14.094 1 55 105 SER B C 1
ATOM 2136 O O . SER B 1 105 ? 19.766 -4.492 -13.648 1 55 105 SER B O 1
ATOM 2138 N N . THR B 1 106 ? 21.531 -3.529 -13.57 1 64.88 106 THR B N 1
ATOM 2139 C CA . THR B 1 106 ? 22.062 -3.859 -12.242 1 64.88 106 THR B CA 1
ATOM 2140 C C . THR B 1 106 ? 21.375 -3.006 -11.172 1 64.88 106 THR B C 1
ATOM 2142 O O . THR B 1 106 ? 21.812 -3.004 -10.016 1 64.88 106 THR B O 1
ATOM 2145 N N . THR B 1 107 ? 20.344 -2.471 -11.742 1 85.69 107 THR B N 1
ATOM 2146 C CA . THR B 1 107 ? 19.734 -1.571 -10.766 1 85.69 107 THR B CA 1
ATOM 2147 C C . THR B 1 107 ? 18.391 -2.117 -10.273 1 85.69 107 THR B C 1
ATOM 2149 O O . THR B 1 107 ? 17.594 -2.604 -11.07 1 85.69 107 THR B O 1
ATOM 2152 N N . GLU B 1 108 ? 18.234 -2.174 -9.094 1 93.5 108 GLU B N 1
ATOM 2153 C CA . GLU B 1 108 ? 16.969 -2.527 -8.477 1 93.5 108 GLU B CA 1
ATOM 2154 C C . GLU B 1 108 ? 15.797 -1.815 -9.164 1 93.5 108 GLU B C 1
ATOM 2156 O O . GLU B 1 108 ? 15.836 -0.598 -9.352 1 93.5 108 GLU B O 1
ATOM 2161 N N . THR B 1 109 ? 14.797 -2.633 -9.555 1 96.12 109 THR B N 1
ATOM 2162 C CA . THR B 1 109 ? 13.656 -2.035 -10.227 1 96.12 109 THR B CA 1
ATOM 2163 C C . THR B 1 109 ? 12.383 -2.211 -9.398 1 96.12 109 THR B C 1
ATOM 2165 O O . THR B 1 109 ? 11.43 -1.449 -9.547 1 96.12 109 THR B O 1
ATOM 2168 N N . THR B 1 110 ? 12.328 -3.24 -8.609 1 97.88 110 THR B N 1
ATOM 2169 C CA . THR B 1 110 ? 11.227 -3.424 -7.672 1 97.88 110 THR B CA 1
ATOM 2170 C C . THR B 1 110 ? 11.656 -3.037 -6.258 1 97.88 110 THR B C 1
ATOM 2172 O O . THR B 1 110 ? 12.422 -3.758 -5.613 1 97.88 110 THR B O 1
ATOM 2175 N N . LEU B 1 111 ? 11.07 -1.966 -5.848 1 97.94 111 LEU B N 1
ATOM 2176 C CA . LEU B 1 111 ? 11.492 -1.36 -4.59 1 97.94 111 LEU B CA 1
ATOM 2177 C C . LEU B 1 111 ? 10.852 -2.07 -3.404 1 97.94 111 LEU B C 1
ATOM 2179 O O . LEU B 1 111 ? 11.43 -2.115 -2.316 1 97.94 111 LEU B O 1
ATOM 2183 N N . SER B 1 112 ? 9.688 -2.547 -3.582 1 98.62 112 SER B N 1
ATOM 2184 C CA . SER B 1 112 ? 8.961 -3.357 -2.605 1 98.62 112 SER B CA 1
ATOM 2185 C C . SER B 1 112 ? 7.918 -4.238 -3.283 1 98.62 112 SER B C 1
ATOM 2187 O O . SER B 1 112 ? 7.379 -3.877 -4.332 1 98.62 112 SER B O 1
ATOM 2189 N N . TYR B 1 113 ? 7.676 -5.375 -2.744 1 98.81 113 TYR B N 1
ATOM 2190 C CA . TYR B 1 113 ? 6.684 -6.363 -3.145 1 98.81 113 TYR B CA 1
ATOM 2191 C C . TYR B 1 113 ? 6.172 -7.141 -1.939 1 98.81 113 TYR B C 1
ATOM 2193 O O . TYR B 1 113 ? 6.859 -8.023 -1.425 1 98.81 113 TYR B O 1
ATOM 2201 N N . LYS B 1 114 ? 4.996 -6.828 -1.495 1 98.81 114 LYS B N 1
ATOM 2202 C CA . LYS B 1 114 ? 4.566 -7.34 -0.196 1 98.81 114 LYS B CA 1
ATOM 2203 C C . LYS B 1 114 ? 3.125 -7.836 -0.251 1 98.81 114 LYS B C 1
ATOM 2205 O O . LYS B 1 114 ? 2.262 -7.188 -0.85 1 98.81 114 LYS B O 1
ATOM 2210 N N . VAL B 1 115 ? 2.885 -8.969 0.319 1 98.94 115 VAL B N 1
ATOM 2211 C CA . VAL B 1 115 ? 1.556 -9.562 0.44 1 98.94 115 VAL B CA 1
ATOM 2212 C C . VAL B 1 115 ? 1.036 -9.383 1.864 1 98.94 115 VAL B C 1
ATOM 2214 O O . VAL B 1 115 ? 1.753 -9.648 2.832 1 98.94 115 VAL B O 1
ATOM 2217 N N . ALA B 1 116 ? -0.136 -8.914 1.991 1 98.88 116 ALA B N 1
ATOM 2218 C CA . ALA B 1 116 ? -0.783 -8.711 3.285 1 98.88 116 ALA B CA 1
ATOM 2219 C C . ALA B 1 116 ? -2.203 -9.266 3.281 1 98.88 116 ALA B C 1
ATOM 2221 O O . ALA B 1 116 ? -2.826 -9.391 2.225 1 98.88 116 ALA B O 1
ATOM 2222 N N . ILE B 1 117 ? -2.693 -9.617 4.469 1 98.88 117 ILE B N 1
ATOM 2223 C CA . ILE B 1 117 ? -4.043 -10.141 4.629 1 98.88 117 ILE B CA 1
ATOM 2224 C C . ILE B 1 117 ? -4.875 -9.195 5.488 1 98.88 117 ILE B C 1
ATOM 2226 O O . ILE B 1 117 ? -4.391 -8.68 6.504 1 98.88 117 ILE B O 1
ATOM 2230 N N . SER B 1 118 ? -6.102 -8.953 5.012 1 98.81 118 SER B N 1
ATOM 2231 C CA . SER B 1 118 ? -7 -8.102 5.785 1 98.81 118 SER B CA 1
ATOM 2232 C C . SER B 1 118 ? -7.164 -8.617 7.211 1 98.81 118 SER B C 1
ATOM 2234 O O . SER B 1 118 ? -7.344 -9.82 7.422 1 98.81 118 SER B O 1
ATOM 2236 N N . ASP B 1 119 ? -7.117 -7.684 8.148 1 97.62 119 ASP B N 1
ATOM 2237 C CA . ASP B 1 119 ? -7.281 -8.086 9.547 1 97.62 119 ASP B CA 1
ATOM 2238 C C . ASP B 1 119 ? -8.758 -8.211 9.906 1 97.62 119 ASP B C 1
ATOM 2240 O O . ASP B 1 119 ? -9.094 -8.727 10.977 1 97.62 119 ASP B O 1
ATOM 2244 N N . LYS B 1 120 ? -9.609 -7.848 8.992 1 97.38 120 LYS B N 1
ATOM 2245 C CA . LYS B 1 120 ? -11.047 -7.875 9.25 1 97.38 120 LYS B CA 1
ATOM 2246 C C . LYS B 1 120 ? -11.719 -9 8.477 1 97.38 120 LYS B C 1
ATOM 2248 O O . LYS B 1 120 ? -12.781 -9.492 8.875 1 97.38 120 LYS B O 1
ATOM 2253 N N . ASN B 1 121 ? -11.172 -9.297 7.332 1 98.5 121 ASN B N 1
ATOM 2254 C CA . ASN B 1 121 ? -11.711 -10.312 6.441 1 98.5 121 ASN B CA 1
ATOM 2255 C C . ASN B 1 121 ? -10.609 -11.195 5.863 1 98.5 121 ASN B C 1
ATOM 2257 O O . ASN B 1 121 ? -9.938 -10.812 4.906 1 98.5 121 ASN B O 1
ATOM 2261 N N . PRO B 1 122 ? -10.438 -12.367 6.383 1 98.5 122 PRO B N 1
ATOM 2262 C CA . PRO B 1 122 ? -9.305 -13.211 5.98 1 98.5 122 PRO B CA 1
ATOM 2263 C C . PRO B 1 122 ? -9.367 -13.609 4.508 1 98.5 122 PRO B C 1
ATOM 2265 O O . PRO B 1 122 ? -8.406 -14.18 3.982 1 98.5 122 PRO B O 1
ATOM 2268 N N . LEU B 1 123 ? -10.461 -13.32 3.775 1 98.88 123 LEU B N 1
ATOM 2269 C CA . LEU B 1 123 ? -10.586 -13.664 2.363 1 98.88 123 LEU B CA 1
ATOM 2270 C C . LEU B 1 123 ? -10.031 -12.547 1.481 1 98.88 123 LEU B C 1
ATOM 2272 O O . LEU B 1 123 ? -9.984 -12.688 0.257 1 98.88 123 LEU B O 1
ATOM 2276 N N . MET B 1 124 ? -9.648 -11.461 2.104 1 98.88 124 MET B N 1
ATOM 2277 C CA . MET B 1 124 ? -9.133 -10.32 1.354 1 98.88 124 MET B CA 1
ATOM 2278 C C . MET B 1 124 ? -7.621 -10.219 1.494 1 98.88 124 MET B C 1
ATOM 2280 O O . MET B 1 124 ? -7.094 -10.203 2.609 1 98.88 124 MET B O 1
ATOM 2284 N N . VAL B 1 125 ? -6.941 -10.18 0.375 1 98.94 125 VAL B N 1
ATOM 2285 C CA . VAL B 1 125 ? -5.488 -10.078 0.299 1 98.94 125 VAL B CA 1
ATOM 2286 C C . VAL B 1 125 ? -5.102 -8.836 -0.509 1 98.94 125 VAL B C 1
ATOM 2288 O O . VAL B 1 125 ? -5.762 -8.5 -1.496 1 98.94 125 VAL B O 1
ATOM 2291 N N . LEU B 1 126 ? -4.121 -8.18 -0.071 1 98.94 126 LEU B N 1
ATOM 2292 C CA . LEU B 1 126 ? -3.51 -7.047 -0.758 1 98.94 126 LEU B CA 1
ATOM 2293 C C . LEU B 1 126 ? -2.088 -7.383 -1.201 1 98.94 126 LEU B C 1
ATOM 2295 O O . LEU B 1 126 ? -1.296 -7.906 -0.416 1 98.94 126 LEU B O 1
ATOM 2299 N N . ILE B 1 127 ? -1.761 -7.16 -2.418 1 98.94 127 ILE B N 1
ATOM 2300 C CA . ILE B 1 127 ? -0.377 -7.07 -2.873 1 98.94 127 ILE B CA 1
ATOM 2301 C C . ILE B 1 127 ? -0.004 -5.609 -3.107 1 98.94 127 ILE B C 1
ATOM 2303 O O . ILE B 1 127 ? -0.661 -4.91 -3.883 1 98.94 127 ILE B O 1
ATOM 2307 N N . LEU B 1 128 ? 0.945 -5.16 -2.43 1 98.88 128 LEU B N 1
ATOM 2308 C CA . LEU B 1 128 ? 1.503 -3.83 -2.641 1 98.88 128 LEU B CA 1
ATOM 2309 C C . LEU B 1 128 ? 2.848 -3.912 -3.355 1 98.88 128 LEU B C 1
ATOM 2311 O O . LEU B 1 128 ? 3.787 -4.531 -2.85 1 98.88 128 LEU B O 1
ATOM 2315 N N . GLU B 1 129 ? 2.893 -3.291 -4.508 1 98.81 129 GLU B N 1
ATOM 2316 C CA . GLU B 1 129 ? 4.078 -3.318 -5.355 1 98.81 129 GLU B CA 1
ATOM 2317 C C . GLU B 1 129 ? 4.609 -1.91 -5.609 1 98.81 129 GLU B C 1
ATOM 2319 O O . GLU B 1 129 ? 3.846 -1.007 -5.957 1 98.81 129 GLU B O 1
ATOM 2324 N N . ARG B 1 130 ? 5.863 -1.7 -5.395 1 98.81 130 ARG B N 1
ATOM 2325 C CA . ARG B 1 130 ? 6.527 -0.441 -5.723 1 98.81 130 ARG B CA 1
ATOM 2326 C C . ARG B 1 130 ? 7.672 -0.663 -6.707 1 98.81 130 ARG B C 1
ATOM 2328 O O . ARG B 1 130 ? 8.57 -1.464 -6.449 1 98.81 130 ARG B O 1
ATOM 2335 N N . TYR B 1 131 ? 7.59 0.079 -7.715 1 98.06 131 TYR B N 1
ATOM 2336 C CA . TYR B 1 131 ? 8.609 0.023 -8.758 1 98.06 131 TYR B CA 1
ATOM 2337 C C . TYR B 1 131 ? 9.312 1.365 -8.906 1 98.06 131 TYR B C 1
ATOM 2339 O O . TYR B 1 131 ? 8.719 2.418 -8.656 1 98.06 131 TYR B O 1
ATOM 2347 N N . SER B 1 132 ? 10.555 1.24 -9.383 1 96.69 132 SER B N 1
ATOM 2348 C CA . SER B 1 132 ? 11.312 2.459 -9.648 1 96.69 132 SER B CA 1
ATOM 2349 C C . SER B 1 132 ? 10.625 3.328 -10.688 1 96.69 132 SER B C 1
ATOM 2351 O O . SER B 1 132 ? 10.711 4.559 -10.641 1 96.69 132 SER B O 1
ATOM 2353 N N . ASP B 1 133 ? 10.055 2.652 -11.625 1 95.88 133 ASP B N 1
ATOM 2354 C CA . ASP B 1 133 ? 9.273 3.34 -12.656 1 95.88 133 ASP B CA 1
ATOM 2355 C C . ASP B 1 133 ? 8.305 2.383 -13.336 1 95.88 133 ASP B C 1
ATOM 2357 O O . ASP B 1 133 ? 8.43 1.163 -13.211 1 95.88 133 ASP B O 1
ATOM 2361 N N . LYS B 1 134 ? 7.352 2.963 -14.07 1 96.81 134 LYS B N 1
ATOM 2362 C CA . LYS B 1 134 ? 6.34 2.162 -14.75 1 96.81 134 LYS B CA 1
ATOM 2363 C C . LYS B 1 134 ? 6.922 1.454 -15.969 1 96.81 134 LYS B C 1
ATOM 2365 O O . LYS B 1 134 ? 6.703 0.257 -16.156 1 96.81 134 LYS B O 1
ATOM 2370 N N . SER B 1 135 ? 7.594 2.172 -16.75 1 95.88 135 SER B N 1
ATOM 2371 C CA . SER B 1 135 ? 7.992 1.695 -18.062 1 95.88 135 SER B CA 1
ATOM 2372 C C . SER B 1 135 ? 9.016 0.572 -17.969 1 95.88 135 SER B C 1
ATOM 2374 O O . SER B 1 135 ? 8.836 -0.5 -18.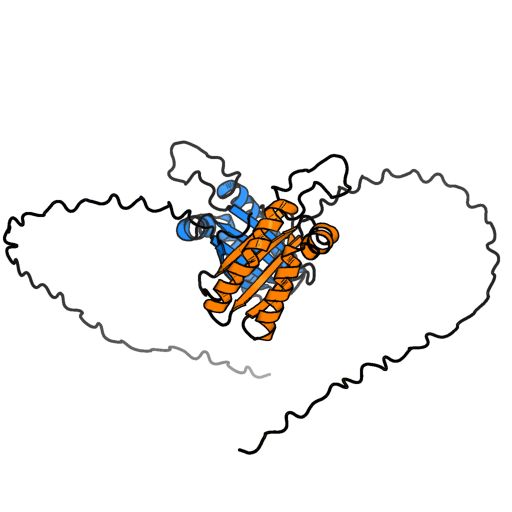547 1 95.88 135 SER B O 1
ATOM 2376 N N . ASN B 1 136 ? 10.07 0.8 -17.219 1 94.81 136 ASN B N 1
ATOM 2377 C CA . ASN B 1 136 ? 11.109 -0.217 -17.125 1 94.81 136 ASN B CA 1
ATOM 2378 C C . ASN B 1 136 ? 10.828 -1.219 -16.016 1 94.81 136 ASN B C 1
ATOM 2380 O O . ASN B 1 136 ? 10.703 -2.418 -16.266 1 94.81 136 ASN B O 1
ATOM 2384 N N . GLY B 1 137 ? 10.711 -0.739 -14.812 1 96.56 137 GLY B N 1
ATOM 2385 C CA . GLY B 1 137 ? 10.555 -1.631 -13.672 1 96.56 137 GLY B CA 1
ATOM 2386 C C . GLY B 1 137 ? 9.328 -2.525 -13.781 1 96.56 137 GLY B C 1
ATOM 2387 O O . GLY B 1 137 ? 9.438 -3.748 -13.68 1 96.56 137 GLY B O 1
ATOM 2388 N N . TYR B 1 138 ? 8.203 -1.931 -14.047 1 97.69 138 TYR B N 1
ATOM 2389 C CA . TYR B 1 138 ? 6.961 -2.699 -14.047 1 97.69 138 TYR B CA 1
ATOM 2390 C C . TYR B 1 138 ? 6.742 -3.385 -15.391 1 97.69 138 TYR B C 1
ATOM 2392 O O . TYR B 1 138 ? 6.652 -4.613 -15.461 1 97.69 138 TYR B O 1
ATOM 2400 N N . LEU B 1 139 ? 6.684 -2.639 -16.453 1 97.44 139 LEU B N 1
ATOM 2401 C CA . LEU B 1 139 ? 6.219 -3.158 -17.734 1 97.44 139 LEU B CA 1
ATOM 2402 C C . LEU B 1 139 ? 7.281 -4.043 -18.375 1 97.44 139 LEU B C 1
ATOM 2404 O O . LEU B 1 139 ? 6.965 -5.09 -18.938 1 97.44 139 LEU B O 1
ATOM 2408 N N . LYS B 1 140 ? 8.484 -3.689 -18.281 1 96 140 LYS B N 1
ATOM 2409 C CA . LYS B 1 140 ? 9.523 -4.434 -18.984 1 96 140 LYS B CA 1
ATOM 2410 C C . LYS B 1 140 ? 10.086 -5.551 -18.109 1 96 140 LYS B C 1
ATOM 2412 O O . LYS B 1 140 ? 10.188 -6.699 -18.562 1 96 140 LYS B O 1
ATOM 2417 N N . VAL B 1 141 ? 10.453 -5.277 -16.875 1 96.12 141 VAL B N 1
ATOM 2418 C CA . VAL B 1 141 ? 11.172 -6.238 -16.047 1 96.12 141 VAL B CA 1
ATOM 2419 C C . VAL B 1 141 ? 10.18 -7.156 -15.336 1 96.12 141 VAL B C 1
ATOM 2421 O O . VAL B 1 141 ? 10.18 -8.375 -15.555 1 96.12 141 VAL B O 1
ATOM 2424 N N . HIS B 1 142 ? 9.32 -6.621 -14.555 1 97.81 142 HIS B N 1
ATOM 2425 C CA . HIS B 1 142 ? 8.461 -7.43 -13.703 1 97.81 142 HIS B CA 1
ATOM 2426 C C . HIS B 1 142 ? 7.512 -8.281 -14.539 1 97.81 142 HIS B C 1
ATOM 2428 O O . HIS B 1 142 ? 7.402 -9.492 -14.32 1 97.81 142 HIS B O 1
ATOM 2434 N N . ARG B 1 143 ? 6.855 -7.684 -15.469 1 97.81 143 ARG B N 1
ATOM 2435 C CA . ARG B 1 143 ? 5.809 -8.352 -16.234 1 97.81 143 ARG B CA 1
ATOM 2436 C C . ARG B 1 143 ? 6.398 -9.398 -17.172 1 97.81 143 ARG B C 1
ATOM 2438 O O . ARG B 1 143 ? 5.668 -10.219 -17.734 1 97.81 143 ARG B O 1
ATOM 2445 N N . SER B 1 144 ? 7.699 -9.367 -17.344 1 96.12 144 SER B N 1
ATOM 2446 C CA . SER B 1 144 ? 8.336 -10.32 -18.25 1 96.12 144 SER B CA 1
ATOM 2447 C C . SER B 1 144 ? 8.992 -11.461 -17.469 1 96.12 144 SER B C 1
ATOM 2449 O O . SER B 1 144 ? 9.492 -12.414 -18.078 1 96.12 144 SER B O 1
ATOM 2451 N N . GLY B 1 145 ? 9.016 -11.414 -16.172 1 95.56 145 GLY B N 1
ATOM 2452 C CA . GLY B 1 145 ? 9.664 -12.445 -15.375 1 95.56 145 GLY B CA 1
ATOM 2453 C C . GLY B 1 145 ? 9 -13.797 -15.5 1 95.56 145 GLY B C 1
ATOM 2454 O O . GLY B 1 145 ? 7.77 -13.891 -15.555 1 95.56 145 GLY B O 1
ATOM 2455 N N . ARG B 1 146 ? 9.742 -14.859 -15.508 1 96.31 146 ARG B N 1
ATOM 2456 C CA . ARG B 1 146 ? 9.242 -16.219 -15.727 1 96.31 146 ARG B CA 1
ATOM 2457 C C . ARG B 1 146 ? 8.273 -16.625 -14.625 1 96.31 146 ARG B C 1
ATOM 2459 O O . ARG B 1 146 ? 7.207 -17.172 -14.898 1 96.31 146 ARG B O 1
ATOM 2466 N N . GLU B 1 147 ? 8.711 -16.375 -13.359 1 98 147 GLU B N 1
ATOM 2467 C CA . GLU B 1 147 ? 7.859 -16.781 -12.25 1 98 147 GLU B CA 1
ATOM 2468 C C . GLU B 1 147 ? 6.547 -16 -12.242 1 98 147 GLU B C 1
ATOM 2470 O O . GLU B 1 147 ? 5.496 -16.547 -11.891 1 98 147 GLU B O 1
ATOM 2475 N N . PHE B 1 148 ? 6.605 -14.758 -12.609 1 98.62 148 PHE B N 1
ATOM 2476 C CA . PHE B 1 148 ? 5.391 -13.953 -12.688 1 98.62 148 PHE B CA 1
ATOM 2477 C C . PHE B 1 148 ? 4.453 -14.492 -13.758 1 98.62 148 PHE B C 1
ATOM 2479 O O . PHE B 1 148 ? 3.25 -14.625 -13.531 1 98.62 148 PHE B O 1
ATOM 2486 N N . LEU B 1 149 ? 4.98 -14.805 -14.898 1 98.44 149 LEU B N 1
ATOM 2487 C CA . LEU B 1 149 ? 4.16 -15.305 -16 1 98.44 149 LEU B CA 1
ATOM 2488 C C . LEU B 1 149 ? 3.5 -16.625 -15.633 1 98.44 149 LEU B C 1
ATOM 2490 O O . LEU B 1 149 ? 2.32 -16.828 -15.922 1 98.44 149 LEU B O 1
ATOM 2494 N N . LYS B 1 150 ? 4.246 -17.484 -15.016 1 98.56 150 LYS B N 1
ATOM 2495 C CA . LYS B 1 150 ? 3.682 -18.75 -14.531 1 98.56 150 LYS B CA 1
ATOM 2496 C C . LYS B 1 150 ? 2.551 -18.5 -13.539 1 98.56 150 LYS B C 1
ATOM 2498 O O . LYS B 1 150 ? 1.477 -19.094 -13.656 1 98.56 150 LYS B O 1
ATOM 2503 N N . PHE B 1 151 ? 2.781 -17.641 -12.633 1 98.75 151 PHE B N 1
ATOM 2504 C CA . PHE B 1 151 ? 1.801 -17.266 -11.625 1 98.75 151 PHE B CA 1
ATOM 2505 C C . PHE B 1 151 ? 0.553 -16.688 -12.273 1 98.75 151 PHE B C 1
ATOM 2507 O O . PHE B 1 151 ? -0.569 -17.016 -11.891 1 98.75 151 PHE B O 1
ATOM 2514 N N . ARG B 1 152 ? 0.759 -15.789 -13.172 1 98.5 152 ARG B N 1
ATOM 2515 C CA . ARG B 1 152 ? -0.354 -15.117 -13.836 1 98.5 152 ARG B CA 1
ATOM 2516 C C . ARG B 1 152 ? -1.288 -16.125 -14.5 1 98.5 152 ARG B C 1
ATOM 2518 O O . ARG B 1 152 ? -2.51 -15.961 -14.461 1 98.5 152 ARG B O 1
ATOM 2525 N N . GLU B 1 153 ? -0.761 -17.109 -15.102 1 98.44 153 GLU B N 1
ATOM 2526 C CA . GLU B 1 153 ? -1.565 -18.156 -15.727 1 98.44 153 GLU B CA 1
ATOM 2527 C C . GLU B 1 153 ? -2.385 -18.922 -14.688 1 98.44 153 GLU B C 1
ATOM 2529 O O . GLU B 1 153 ? -3.576 -19.172 -14.883 1 98.44 153 GLU B O 1
ATOM 2534 N N . GLN B 1 154 ? -1.744 -19.25 -13.648 1 98.62 154 GLN B N 1
ATOM 2535 C CA . GLN B 1 154 ? -2.412 -19.984 -12.578 1 98.62 154 GLN B CA 1
ATOM 2536 C C . GLN B 1 154 ? -3.496 -19.141 -11.922 1 98.62 154 GLN B C 1
ATOM 2538 O O . GLN B 1 154 ? -4.582 -19.641 -11.625 1 98.62 154 GLN B O 1
ATOM 2543 N N . LEU B 1 155 ? -3.174 -17.891 -11.734 1 98.69 155 LEU B N 1
ATOM 2544 C CA . LEU B 1 155 ? -4.148 -16.984 -11.141 1 98.69 155 LEU B CA 1
ATOM 2545 C C . LEU B 1 155 ? -5.348 -16.797 -12.062 1 98.69 155 LEU B C 1
ATOM 2547 O O . LEU B 1 155 ? -6.488 -16.734 -11.602 1 98.69 155 LEU B O 1
ATOM 2551 N N . LYS B 1 156 ? -5.082 -16.688 -13.297 1 98.5 156 LYS B N 1
ATOM 2552 C CA . LYS B 1 156 ? -6.156 -16.578 -14.281 1 98.5 156 LYS B CA 1
ATOM 2553 C C . LYS B 1 156 ? -7.082 -17.797 -14.219 1 98.5 156 LYS B C 1
ATOM 2555 O O . LYS B 1 156 ? -8.305 -17.641 -14.281 1 98.5 156 LYS B O 1
ATOM 2560 N N . ALA B 1 157 ? -6.562 -18.938 -14.156 1 98.62 157 ALA B N 1
ATOM 2561 C CA . ALA B 1 157 ? -7.367 -20.156 -14.047 1 98.62 157 ALA B CA 1
ATOM 2562 C C . ALA B 1 157 ? -8.266 -20.109 -12.812 1 98.62 157 ALA B C 1
ATOM 2564 O O . ALA B 1 157 ? -9.453 -20.453 -12.891 1 98.62 157 ALA B O 1
ATOM 2565 N N . MET B 1 158 ? -7.695 -19.656 -11.703 1 98.69 158 MET B N 1
ATOM 2566 C CA . MET B 1 158 ? -8.469 -19.547 -10.469 1 98.69 158 MET B CA 1
ATOM 2567 C C . MET B 1 158 ? -9.594 -18.531 -10.633 1 98.69 158 MET B C 1
ATOM 2569 O O . MET B 1 158 ? -10.703 -18.734 -10.133 1 98.69 158 MET B O 1
ATOM 2573 N N . GLN B 1 159 ? -9.258 -17.469 -11.258 1 98.62 159 GLN B N 1
ATOM 2574 C CA . GLN B 1 159 ? -10.258 -16.438 -11.516 1 98.62 159 GLN B CA 1
ATOM 2575 C C . GLN B 1 159 ? -11.391 -16.969 -12.383 1 98.62 159 GLN B C 1
ATOM 2577 O O . GLN B 1 159 ? -12.57 -16.719 -12.102 1 98.62 159 GLN B O 1
ATOM 2582 N N . GLU B 1 160 ? -11.117 -17.688 -13.375 1 98.31 160 GLU B N 1
ATOM 2583 C CA . GLU B 1 160 ? -12.094 -18.219 -14.32 1 98.31 160 GLU B CA 1
ATOM 2584 C C . GLU B 1 160 ? -13.008 -19.25 -13.648 1 98.31 160 GLU B C 1
ATOM 2586 O O . GLU B 1 160 ? -14.172 -19.391 -14.031 1 98.31 160 GLU B O 1
ATOM 2591 N N . GLU B 1 161 ? -12.57 -19.812 -12.68 1 98.12 161 GLU B N 1
ATOM 2592 C CA . GLU B 1 161 ? -13.367 -20.781 -11.922 1 98.12 161 GLU B CA 1
ATOM 2593 C C . GLU B 1 161 ? -14.172 -20.094 -10.82 1 98.12 161 GLU B C 1
ATOM 2595 O O . GLU B 1 161 ? -14.914 -20.75 -10.086 1 98.12 161 GLU B O 1
ATOM 2600 N N . GLY B 1 162 ? -13.961 -18.875 -10.648 1 98.5 162 GLY B N 1
ATOM 2601 C CA . GLY B 1 162 ? -14.711 -18.109 -9.664 1 98.5 162 GLY B CA 1
ATOM 2602 C C . GLY B 1 162 ? -14.07 -18.109 -8.289 1 98.5 162 GLY B C 1
ATOM 2603 O O . GLY B 1 162 ? -14.734 -17.797 -7.293 1 98.5 162 GLY B O 1
ATOM 2604 N N . GLY B 1 163 ? -12.82 -18.406 -8.188 1 98.88 163 GLY B N 1
ATOM 2605 C CA . GLY B 1 163 ? -12.148 -18.531 -6.898 1 98.88 163 GLY B CA 1
ATOM 2606 C C . GLY B 1 163 ? -11.648 -17.219 -6.348 1 98.88 163 GLY B C 1
ATOM 2607 O O . GLY B 1 163 ? -11.352 -17.109 -5.156 1 98.88 163 GLY B O 1
ATOM 2608 N N . VAL B 1 164 ? -11.586 -16.219 -7.293 1 98.94 164 VAL B N 1
ATOM 2609 C CA . VAL B 1 164 ? -11.016 -14.945 -6.859 1 98.94 164 VAL B CA 1
ATOM 2610 C C . VAL B 1 164 ? -11.523 -13.82 -7.758 1 98.94 164 VAL B C 1
ATOM 2612 O O . VAL B 1 164 ? -11.727 -14.016 -8.961 1 98.94 164 VAL B O 1
ATOM 2615 N N . VAL B 1 165 ? -11.82 -12.695 -7.145 1 98.88 165 VAL B N 1
ATOM 2616 C CA . VAL B 1 165 ? -12.023 -11.43 -7.836 1 98.88 165 VAL B CA 1
ATOM 2617 C C . VAL B 1 165 ? -10.828 -10.508 -7.598 1 98.88 165 VAL B C 1
ATOM 2619 O O . VAL B 1 165 ? -10.359 -10.367 -6.465 1 98.88 165 VAL B O 1
ATOM 2622 N N . ILE B 1 166 ? -10.297 -9.875 -8.648 1 98.69 166 ILE B N 1
ATOM 2623 C CA . ILE B 1 166 ? -9.086 -9.07 -8.57 1 98.69 166 ILE B CA 1
ATOM 2624 C C . ILE B 1 166 ? -9.383 -7.637 -9 1 98.69 166 ILE B C 1
ATOM 2626 O O . ILE B 1 166 ? -9.984 -7.41 -10.055 1 98.69 166 ILE B O 1
ATOM 2630 N N . GLU B 1 167 ? -9.016 -6.746 -8.203 1 97.56 167 GLU B N 1
ATOM 2631 C CA . GLU B 1 167 ? -9.062 -5.32 -8.523 1 97.56 167 GLU B CA 1
ATOM 2632 C C . GLU B 1 167 ? -7.715 -4.652 -8.281 1 97.56 167 GLU B C 1
ATOM 2634 O O . GLU B 1 167 ? -7.098 -4.852 -7.234 1 97.56 167 GLU B O 1
ATOM 2639 N N . GLY B 1 168 ? -7.25 -3.924 -9.273 1 97.5 168 GLY B N 1
ATOM 2640 C CA . GLY B 1 168 ? -5.969 -3.244 -9.148 1 97.5 168 GLY B CA 1
ATOM 2641 C C . GLY B 1 168 ? -6.047 -1.765 -9.477 1 97.5 168 GLY B C 1
ATOM 2642 O O . GLY B 1 168 ? -6.809 -1.355 -10.352 1 97.5 168 GLY B O 1
ATOM 2643 N N . GLU B 1 169 ? -5.301 -1.007 -8.758 1 98.06 169 GLU B N 1
ATOM 2644 C CA . GLU B 1 169 ? -5.133 0.419 -9.016 1 98.06 169 GLU B CA 1
ATOM 2645 C C . GLU B 1 169 ? -3.658 0.81 -9.016 1 98.06 169 GLU B C 1
ATOM 2647 O O . GLU B 1 169 ? -2.863 0.249 -8.258 1 98.06 169 GLU B O 1
ATOM 2652 N N . SER B 1 170 ? -3.328 1.749 -9.883 1 98.75 170 SER B N 1
ATOM 2653 C CA . SER B 1 170 ? -1.946 2.205 -9.977 1 98.75 170 SER B CA 1
ATOM 2654 C C . SER B 1 170 ? -1.822 3.676 -9.586 1 98.75 170 SER B C 1
ATOM 2656 O O . SER B 1 170 ? -2.76 4.453 -9.773 1 98.75 170 SER B O 1
ATOM 2658 N N . TYR B 1 171 ? -0.702 3.938 -9.094 1 98.75 171 TYR B N 1
ATOM 2659 C CA . TYR B 1 171 ? -0.397 5.262 -8.562 1 98.75 171 TYR B CA 1
ATOM 2660 C C . TYR B 1 171 ? 1.053 5.641 -8.852 1 98.75 171 TYR B C 1
ATOM 2662 O O . TYR B 1 171 ? 1.868 4.785 -9.195 1 98.75 171 TYR B O 1
ATOM 2670 N N . VAL B 1 172 ? 1.294 6.93 -8.695 1 98.75 172 VAL B N 1
ATOM 2671 C CA . VAL B 1 172 ? 2.652 7.461 -8.656 1 98.75 172 VAL B CA 1
ATOM 2672 C C . VAL B 1 172 ? 2.885 8.18 -7.328 1 98.75 172 VAL B C 1
ATOM 2674 O O . VAL B 1 172 ? 2.076 9.016 -6.922 1 98.75 172 VAL B O 1
ATOM 2677 N N . GLU B 1 173 ? 3.955 7.828 -6.676 1 98.62 173 GLU B N 1
ATOM 2678 C CA . GLU B 1 173 ? 4.273 8.43 -5.383 1 98.62 173 GLU B CA 1
ATOM 2679 C C . GLU B 1 173 ? 4.535 9.922 -5.52 1 98.62 173 GLU B C 1
ATOM 2681 O O . GLU B 1 173 ? 5.105 10.375 -6.516 1 98.62 173 GLU B O 1
ATOM 2686 N N . THR B 1 174 ? 4.145 10.633 -4.508 1 98.38 174 THR B N 1
ATOM 2687 C CA . THR B 1 174 ? 4.488 12.047 -4.391 1 98.38 174 THR B CA 1
ATOM 2688 C C . THR B 1 174 ? 5.738 12.234 -3.537 1 98.38 174 THR B C 1
ATOM 2690 O O . THR B 1 174 ? 6.359 11.25 -3.115 1 98.38 174 THR B O 1
ATOM 2693 N N . GLU B 1 175 ? 6.105 13.461 -3.277 1 97.12 175 GLU B N 1
ATOM 2694 C CA . GLU B 1 175 ? 7.215 13.758 -2.377 1 97.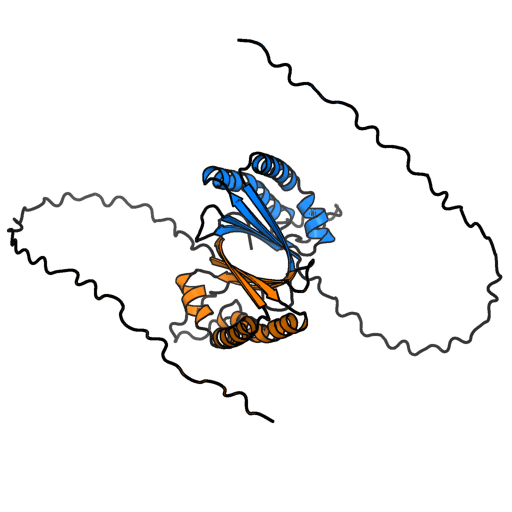12 175 GLU B CA 1
ATOM 2695 C C . GLU B 1 175 ? 6.781 13.672 -0.917 1 97.12 175 GLU B C 1
ATOM 2697 O O . GLU B 1 175 ? 7.617 13.719 -0.011 1 97.12 175 GLU B O 1
ATOM 2702 N N . LEU B 1 176 ? 5.535 13.531 -0.647 1 98.44 176 LEU B N 1
ATOM 2703 C CA . LEU B 1 176 ? 5 13.539 0.709 1 98.44 176 LEU B CA 1
ATOM 2704 C C . LEU B 1 176 ? 5.148 12.172 1.363 1 98.44 176 LEU B C 1
ATOM 2706 O O . LEU B 1 176 ? 4.645 11.172 0.845 1 98.44 176 LEU B O 1
ATOM 2710 N N . GLY B 1 177 ? 5.836 12.195 2.445 1 98.19 177 GLY B N 1
ATOM 2711 C CA . GLY B 1 177 ? 6.023 10.961 3.189 1 98.19 177 GLY B CA 1
ATOM 2712 C C . GLY B 1 177 ? 7.344 10.281 2.889 1 98.19 177 GLY B C 1
ATOM 2713 O O . GLY B 1 177 ? 8.297 10.93 2.463 1 98.19 177 GLY B O 1
ATOM 2714 N N . TYR B 1 178 ? 7.426 8.992 3.354 1 97.5 178 TYR B N 1
ATOM 2715 C CA . TYR B 1 178 ? 8.633 8.188 3.186 1 97.5 178 TYR B CA 1
ATOM 2716 C C . TYR B 1 178 ? 8.297 6.703 3.137 1 97.5 178 TYR B C 1
ATOM 2718 O O . TYR B 1 178 ? 7.195 6.297 3.514 1 97.5 178 TYR B O 1
ATOM 2726 N N . VAL B 1 179 ? 9.195 5.953 2.545 1 96.44 179 VAL B N 1
ATOM 2727 C CA . VAL B 1 179 ? 9.164 4.496 2.59 1 96.44 179 VAL B CA 1
ATOM 2728 C C . VAL B 1 179 ? 10.492 3.969 3.143 1 96.44 179 VAL B C 1
ATOM 2730 O O . VAL B 1 179 ? 11.555 4.516 2.852 1 96.44 179 VAL B O 1
#